Protein AF-A0A7K1SXR2-F1 (afdb_monomer_lite)

Organism: NCBI:txid2682090

pLDDT: mean 72.86, std 15.67, range [28.91, 96.5]

Radius of gyration: 20.87 Å; chains: 1; bounding box: 57×39×56 Å

Structure (mmCIF, N/CA/C/O backbone):
data_AF-A0A7K1SXR2-F1
#
_entry.id   AF-A0A7K1SXR2-F1
#
loop_
_atom_site.group_PDB
_atom_site.id
_atom_site.type_symbol
_atom_site.label_atom_id
_atom_site.label_alt_id
_atom_site.label_comp_id
_atom_site.label_asym_id
_atom_site.label_entity_id
_atom_site.label_seq_id
_atom_site.pdbx_PDB_ins_code
_atom_site.Cartn_x
_atom_site.Cartn_y
_atom_site.Cartn_z
_atom_site.occupancy
_atom_site.B_iso_or_equiv
_atom_site.auth_seq_id
_atom_site.auth_comp_id
_atom_site.auth_asym_id
_atom_site.auth_atom_id
_atom_site.pdbx_PDB_model_num
ATOM 1 N N . MET A 1 1 ? 10.484 22.836 21.137 1.00 36.97 1 MET A N 1
ATOM 2 C CA . MET A 1 1 ? 10.082 21.547 21.736 1.00 36.97 1 MET A CA 1
ATOM 3 C C . MET A 1 1 ? 9.721 20.634 20.582 1.00 36.97 1 MET A C 1
ATOM 5 O O . MET A 1 1 ? 8.826 20.998 19.832 1.00 36.97 1 MET A O 1
ATOM 9 N N . ASN A 1 2 ? 10.448 19.536 20.380 1.00 42.56 2 ASN A N 1
ATOM 10 C CA . ASN A 1 2 ? 10.077 18.546 19.369 1.00 42.56 2 ASN A CA 1
ATOM 11 C C . ASN A 1 2 ? 8.929 17.729 19.959 1.00 42.56 2 ASN A C 1
ATOM 13 O O . ASN A 1 2 ? 9.128 17.031 20.950 1.00 42.56 2 ASN A O 1
ATOM 17 N N . ALA A 1 3 ? 7.719 17.910 19.436 1.00 54.22 3 ALA A N 1
ATOM 18 C CA . ALA A 1 3 ? 6.604 17.052 19.796 1.00 54.22 3 ALA A CA 1
ATOM 19 C C . ALA A 1 3 ? 6.858 15.689 19.146 1.00 54.22 3 ALA A C 1
ATOM 21 O O . ALA A 1 3 ? 6.767 15.567 17.925 1.00 54.22 3 ALA A O 1
ATOM 22 N N . ASN A 1 4 ? 7.242 14.701 19.952 1.00 75.44 4 ASN A N 1
ATOM 23 C CA . ASN A 1 4 ? 7.252 13.313 19.510 1.00 75.44 4 ASN A CA 1
ATOM 24 C C . ASN A 1 4 ? 5.792 12.900 19.317 1.00 75.44 4 ASN A C 1
ATOM 26 O O . ASN A 1 4 ? 4.989 13.065 20.239 1.00 75.44 4 ASN A O 1
ATOM 30 N N . ILE A 1 5 ? 5.454 12.404 18.130 1.00 75.50 5 ILE A N 1
ATOM 31 C CA . ILE A 1 5 ? 4.136 11.818 17.876 1.00 75.50 5 ILE A CA 1
ATOM 32 C C . ILE A 1 5 ? 4.029 10.484 18.606 1.00 75.50 5 ILE A C 1
ATOM 34 O O . ILE A 1 5 ? 5.000 9.727 18.666 1.00 75.50 5 ILE A O 1
ATOM 38 N N . SER A 1 6 ? 2.871 10.202 19.192 1.00 83.06 6 SER A N 1
ATOM 39 C CA . SER A 1 6 ? 2.637 8.912 19.835 1.00 83.06 6 SER A CA 1
ATOM 40 C C . SER A 1 6 ? 2.424 7.802 18.798 1.00 83.06 6 SER A C 1
ATOM 42 O O . SER A 1 6 ? 2.072 8.052 17.645 1.00 83.06 6 SER A O 1
ATOM 44 N N . ASP A 1 7 ? 2.614 6.544 19.197 1.00 82.75 7 ASP A N 1
ATOM 45 C CA . ASP A 1 7 ? 2.440 5.396 18.295 1.00 82.75 7 ASP A CA 1
ATOM 46 C C . ASP A 1 7 ? 1.002 5.282 17.747 1.00 82.75 7 ASP A C 1
ATOM 48 O O . ASP A 1 7 ? 0.808 4.917 16.586 1.00 82.75 7 ASP A O 1
ATOM 52 N N . ASP A 1 8 ? -0.022 5.625 18.541 1.00 82.25 8 ASP A N 1
ATOM 53 C CA . ASP A 1 8 ? -1.413 5.684 18.073 1.00 82.25 8 ASP A CA 1
ATOM 54 C C . ASP A 1 8 ? -1.644 6.818 17.068 1.00 82.25 8 ASP A C 1
ATOM 56 O O . ASP 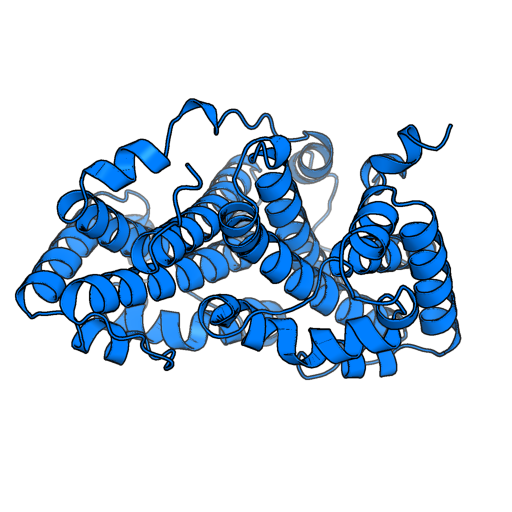A 1 8 ? -2.339 6.592 16.074 1.00 82.25 8 ASP A O 1
ATOM 60 N N . GLU A 1 9 ? -1.030 7.990 17.269 1.00 80.69 9 GLU A N 1
ATOM 61 C CA . GLU A 1 9 ? -1.047 9.092 16.296 1.00 80.69 9 GLU A CA 1
ATOM 62 C C . GLU A 1 9 ? -0.371 8.678 14.986 1.00 80.69 9 GLU A C 1
ATOM 64 O O . GLU A 1 9 ? -0.905 8.921 13.904 1.00 80.69 9 GLU A O 1
ATOM 69 N N . ALA A 1 10 ? 0.773 7.996 15.070 1.00 79.56 10 ALA A N 1
ATOM 70 C CA . ALA A 1 10 ? 1.499 7.490 13.915 1.00 79.56 10 ALA A CA 1
ATOM 71 C C . ALA A 1 10 ? 0.682 6.455 13.124 1.00 79.56 10 ALA A C 1
ATOM 73 O O . ALA A 1 10 ? 0.603 6.540 11.894 1.00 79.56 10 ALA A O 1
ATOM 74 N N . LEU A 1 11 ? 0.061 5.486 13.808 1.00 83.12 11 LEU A N 1
ATOM 75 C CA . LEU A 1 11 ? -0.811 4.482 13.188 1.00 83.12 11 LEU A CA 1
ATOM 76 C C . LEU A 1 11 ? -2.020 5.133 12.512 1.00 83.12 11 LEU A C 1
ATOM 78 O O . LEU A 1 11 ? -2.334 4.802 11.367 1.00 83.12 11 LEU A O 1
ATOM 82 N N . PHE A 1 12 ? -2.667 6.078 13.198 1.00 82.81 12 PHE A N 1
ATOM 83 C CA . PHE A 1 12 ? -3.815 6.802 12.668 1.00 82.81 12 PHE A CA 1
ATOM 84 C C . PHE A 1 12 ? -3.449 7.621 11.428 1.00 82.81 12 PHE A C 1
ATOM 86 O O . PHE A 1 12 ? -4.099 7.493 10.396 1.00 82.81 12 PHE A O 1
ATOM 93 N N . LEU A 1 13 ? -2.367 8.397 11.491 1.00 77.88 13 LEU A N 1
ATOM 94 C CA . LEU A 1 13 ? -1.904 9.224 10.379 1.00 77.88 13 LEU A CA 1
ATOM 95 C C . LEU A 1 13 ? -1.572 8.387 9.139 1.00 77.88 13 LEU A C 1
ATOM 97 O O . LEU A 1 13 ? -1.942 8.751 8.026 1.00 77.88 13 LEU A O 1
ATOM 101 N N . ASN A 1 14 ? -0.921 7.237 9.320 1.00 79.81 14 ASN A N 1
ATOM 102 C CA . ASN A 1 14 ? -0.673 6.314 8.215 1.00 79.81 14 ASN A CA 1
ATOM 103 C C . ASN A 1 14 ? -1.982 5.786 7.612 1.00 79.81 14 ASN A C 1
ATOM 105 O O . ASN A 1 14 ? -2.119 5.764 6.389 1.00 79.81 14 ASN A O 1
ATOM 109 N N . ALA A 1 15 ? -2.946 5.393 8.450 1.00 84.62 15 ALA A N 1
ATOM 110 C CA . ALA A 1 15 ? -4.246 4.916 7.989 1.00 84.62 15 ALA A CA 1
ATOM 111 C C . ALA A 1 15 ? -4.984 5.978 7.158 1.00 84.62 15 ALA A C 1
ATOM 113 O O . ALA A 1 15 ? -5.490 5.666 6.081 1.00 84.62 15 ALA A O 1
ATOM 114 N N . GLU A 1 16 ? -4.974 7.237 7.608 1.00 83.44 16 GLU A N 1
ATOM 115 C CA . GLU A 1 16 ? -5.568 8.367 6.886 1.00 83.44 16 GLU A CA 1
ATOM 116 C C . GLU A 1 16 ? -4.949 8.556 5.506 1.00 83.44 16 GLU A C 1
ATOM 118 O O . GLU A 1 16 ? -5.670 8.696 4.524 1.00 83.44 16 GLU A O 1
ATOM 123 N N . LEU A 1 17 ? -3.622 8.505 5.404 1.00 77.88 17 LEU A N 1
ATOM 124 C CA . LEU A 1 17 ? -2.930 8.663 4.127 1.00 77.88 17 LEU A CA 1
ATOM 125 C C . LEU A 1 17 ? -3.261 7.537 3.140 1.00 77.88 17 LEU A C 1
ATOM 127 O O . LEU A 1 17 ? -3.453 7.806 1.955 1.00 77.88 17 LEU A O 1
ATOM 131 N N . PHE A 1 18 ? -3.363 6.292 3.613 1.00 83.81 18 PHE A N 1
ATOM 132 C CA . PHE A 1 18 ? -3.814 5.168 2.789 1.00 83.81 18 PHE A CA 1
ATOM 133 C C . PHE A 1 18 ? -5.284 5.325 2.367 1.00 83.81 18 PHE A C 1
ATOM 135 O O . PHE A 1 18 ? -5.615 5.143 1.195 1.00 83.81 18 PHE A O 1
ATOM 142 N N . ARG A 1 19 ? -6.173 5.744 3.272 1.00 85.19 19 ARG A N 1
ATOM 143 C CA . ARG A 1 19 ? -7.578 6.011 2.932 1.00 85.19 19 ARG A CA 1
ATOM 144 C C . ARG A 1 19 ? -7.701 7.137 1.903 1.00 85.19 19 ARG A C 1
ATOM 146 O O . ARG A 1 19 ? -8.436 7.020 0.928 1.00 85.19 19 ARG A O 1
ATOM 153 N N . ASP A 1 20 ? -6.966 8.223 2.089 1.00 79.94 20 ASP A N 1
ATOM 154 C CA . ASP A 1 20 ? -6.946 9.369 1.185 1.00 79.94 20 ASP A CA 1
ATOM 155 C C . ASP A 1 20 ? -6.439 8.986 -0.208 1.00 79.94 20 ASP A C 1
ATOM 157 O O . ASP A 1 20 ? -7.035 9.366 -1.220 1.00 79.94 20 ASP A O 1
ATOM 161 N N . ALA A 1 21 ? -5.372 8.188 -0.261 1.00 79.69 21 ALA A N 1
ATOM 162 C CA . ALA A 1 21 ? -4.880 7.557 -1.477 1.00 79.69 21 ALA A CA 1
ATOM 163 C C . ALA A 1 21 ? -5.995 6.787 -2.206 1.00 79.69 21 ALA A C 1
ATOM 165 O O . ALA A 1 21 ? -6.236 7.015 -3.396 1.00 79.69 21 ALA A O 1
ATOM 166 N N . ALA A 1 22 ? -6.732 5.940 -1.484 1.00 83.25 22 ALA A N 1
ATOM 167 C CA . ALA A 1 22 ? -7.848 5.194 -2.049 1.00 83.25 22 ALA A CA 1
ATOM 168 C C . ALA A 1 22 ? -8.978 6.094 -2.564 1.00 83.25 22 ALA A C 1
ATOM 170 O O . ALA A 1 22 ? -9.459 5.913 -3.684 1.00 83.25 22 ALA A O 1
ATOM 171 N N . GLN A 1 23 ? -9.377 7.100 -1.783 1.00 79.94 23 GLN A N 1
ATOM 172 C CA . GLN A 1 23 ? -10.434 8.033 -2.166 1.00 79.94 23 GLN A CA 1
ATOM 173 C C . GLN A 1 23 ? -10.093 8.787 -3.446 1.00 79.94 23 GLN A C 1
ATOM 175 O O . GLN A 1 23 ? -10.964 8.960 -4.300 1.00 79.94 23 GLN A O 1
ATOM 180 N N . VAL A 1 24 ? -8.837 9.207 -3.625 1.00 76.12 24 VAL A N 1
ATOM 181 C CA . VAL A 1 24 ? -8.435 9.870 -4.868 1.00 76.12 24 VAL A CA 1
ATOM 182 C C . VAL A 1 24 ? -8.565 8.930 -6.063 1.00 76.12 24 VAL A C 1
ATOM 184 O O . VAL A 1 24 ? -9.060 9.350 -7.112 1.00 76.12 24 VAL A O 1
ATOM 187 N N . ILE A 1 25 ? -8.177 7.664 -5.910 1.00 76.44 25 ILE A N 1
ATOM 188 C CA . ILE A 1 25 ? -8.354 6.654 -6.955 1.00 76.44 25 ILE A CA 1
ATOM 189 C C . ILE A 1 25 ? -9.841 6.454 -7.277 1.00 76.44 25 ILE A C 1
ATOM 191 O O . ILE A 1 25 ? -10.217 6.514 -8.448 1.00 76.44 25 ILE A O 1
ATOM 195 N N . PHE A 1 26 ? -10.711 6.322 -6.272 1.00 77.12 26 PHE A N 1
ATOM 196 C CA . PHE A 1 26 ? -12.152 6.149 -6.489 1.00 77.12 26 PHE A CA 1
ATOM 197 C C . PHE A 1 26 ? -12.820 7.370 -7.124 1.00 77.12 26 PHE A C 1
ATOM 199 O O . PHE A 1 26 ? -13.607 7.223 -8.060 1.00 77.12 26 PHE A O 1
ATOM 206 N N . LEU A 1 27 ? -12.508 8.583 -6.657 1.00 74.00 27 LEU A N 1
ATOM 207 C CA . LEU A 1 27 ? -13.035 9.820 -7.240 1.00 74.00 27 LEU A CA 1
ATOM 208 C C . LEU A 1 27 ? -12.639 9.945 -8.714 1.00 74.00 27 LEU A C 1
ATOM 210 O O . LEU A 1 27 ? -13.456 10.343 -9.541 1.00 74.00 27 LEU A O 1
ATOM 214 N N . ARG A 1 28 ? -11.415 9.542 -9.065 1.00 70.06 28 ARG A N 1
ATOM 215 C CA . ARG A 1 28 ? -10.941 9.540 -10.456 1.00 70.06 28 ARG A CA 1
ATOM 216 C C . ARG A 1 28 ? -11.581 8.455 -11.303 1.00 70.06 28 ARG A C 1
ATOM 218 O O . ARG A 1 28 ? -11.982 8.740 -12.429 1.00 70.06 28 ARG A O 1
ATOM 225 N N . ALA A 1 29 ? -11.719 7.243 -10.774 1.00 69.31 29 ALA A N 1
ATOM 226 C CA . ALA A 1 29 ? -12.425 6.167 -11.461 1.00 69.31 29 ALA A CA 1
ATOM 227 C C . ALA A 1 29 ? -13.870 6.585 -11.792 1.00 69.31 29 ALA A C 1
ATOM 229 O O . ALA A 1 29 ? -14.350 6.327 -12.890 1.00 69.31 29 ALA A O 1
ATOM 230 N N . ARG A 1 30 ? -14.531 7.326 -10.891 1.00 68.88 30 ARG A N 1
ATOM 231 C CA . ARG A 1 30 ? -15.863 7.907 -11.132 1.00 68.88 30 ARG A CA 1
ATOM 232 C C . ARG A 1 30 ? -15.854 9.046 -12.154 1.00 68.88 30 ARG A C 1
ATOM 234 O O . ARG A 1 30 ? -16.781 9.151 -12.946 1.00 68.88 30 ARG A O 1
ATOM 241 N N . ALA A 1 31 ? -14.829 9.898 -12.143 1.00 67.38 31 ALA A N 1
ATOM 242 C CA . ALA A 1 31 ? -14.744 11.066 -13.023 1.00 67.38 31 ALA A CA 1
ATOM 243 C C . ALA A 1 31 ? -14.422 10.730 -14.488 1.00 67.38 31 ALA A C 1
ATOM 245 O O . ALA A 1 31 ? -14.626 11.561 -15.368 1.00 67.38 31 ALA A O 1
ATOM 246 N N . THR A 1 32 ? -13.885 9.543 -14.768 1.00 60.75 32 THR A N 1
ATOM 247 C CA . THR A 1 32 ? -13.291 9.238 -16.076 1.00 60.75 32 THR A CA 1
ATOM 248 C C . THR A 1 32 ? -14.292 8.817 -17.162 1.00 60.75 32 THR A C 1
ATOM 250 O O . THR A 1 32 ? -13.856 8.570 -18.278 1.00 60.75 32 THR A O 1
ATOM 253 N N . ASN A 1 33 ? -15.613 8.778 -16.909 1.00 55.66 33 ASN A N 1
ATOM 254 C CA . ASN A 1 33 ? -16.655 8.326 -17.864 1.00 55.66 33 ASN A CA 1
ATOM 255 C C . ASN A 1 33 ? -16.353 6.978 -18.563 1.00 55.66 33 ASN A C 1
ATOM 257 O O . ASN A 1 33 ? -17.023 6.610 -19.529 1.00 55.66 33 ASN A O 1
ATOM 261 N N . VAL A 1 34 ? -15.348 6.229 -18.098 1.00 57.16 34 VAL A N 1
ATOM 262 C CA . VAL A 1 34 ? -14.928 4.979 -18.726 1.00 57.16 34 VAL A CA 1
ATOM 263 C C . VAL A 1 34 ? -15.982 3.927 -18.433 1.00 57.16 34 VAL A C 1
ATOM 265 O O . VAL A 1 34 ? -16.602 3.924 -17.368 1.00 57.16 34 VAL A O 1
ATOM 268 N N . HIS A 1 35 ? -16.155 3.008 -19.379 1.00 56.88 35 HIS A N 1
ATOM 269 C CA . HIS A 1 35 ? -16.993 1.830 -19.217 1.00 56.88 35 HIS A CA 1
ATOM 270 C C . HIS A 1 35 ? -16.770 1.185 -17.827 1.00 56.88 35 HIS A C 1
ATOM 272 O O . HIS A 1 35 ? -15.608 1.002 -17.444 1.00 56.88 35 HIS A O 1
ATOM 278 N N . PRO A 1 36 ? -17.829 0.801 -17.084 1.00 54.34 36 PRO A N 1
ATOM 279 C CA . PRO A 1 36 ? -17.735 0.331 -15.696 1.00 54.34 36 PRO A CA 1
ATOM 280 C C . PRO A 1 36 ? -16.652 -0.731 -15.461 1.00 54.34 36 PRO A C 1
ATOM 282 O O . PRO A 1 36 ? -15.924 -0.675 -14.479 1.00 54.34 36 PRO A O 1
ATOM 285 N N . VAL A 1 37 ? -16.470 -1.643 -16.418 1.00 51.22 37 VAL A N 1
ATOM 286 C CA . VAL A 1 37 ? -15.457 -2.715 -16.375 1.00 51.22 37 VAL A CA 1
ATOM 287 C C . VAL A 1 37 ? -14.012 -2.194 -16.410 1.00 51.22 37 VAL A C 1
ATOM 289 O O . VAL A 1 37 ? -13.135 -2.758 -15.764 1.00 51.22 37 VAL A O 1
ATOM 292 N N . ALA A 1 38 ? -13.736 -1.116 -17.146 1.00 53.81 38 ALA A N 1
ATOM 293 C CA . ALA A 1 38 ? -12.413 -0.497 -17.138 1.00 53.81 38 ALA A CA 1
ATOM 294 C C . ALA A 1 38 ? -12.185 0.275 -15.834 1.00 53.81 38 ALA A C 1
ATOM 296 O O . ALA A 1 38 ? -11.081 0.234 -15.296 1.00 53.81 38 ALA A O 1
ATOM 297 N N . ALA A 1 39 ? -13.239 0.900 -15.293 1.00 59.03 39 ALA A N 1
ATOM 298 C CA . ALA A 1 39 ? -13.190 1.536 -13.985 1.00 59.03 39 ALA A CA 1
ATOM 299 C C . ALA A 1 39 ? -12.802 0.521 -12.896 1.00 59.03 39 ALA A C 1
ATOM 301 O O . ALA A 1 39 ? -11.916 0.839 -12.108 1.00 59.03 39 ALA A O 1
ATOM 302 N N . LEU A 1 40 ? -13.356 -0.706 -12.911 1.00 59.12 40 LEU A N 1
ATOM 303 C CA . LEU A 1 40 ? -13.034 -1.792 -11.959 1.00 59.12 40 LEU A CA 1
ATOM 304 C C . LEU A 1 40 ? -11.527 -2.043 -11.803 1.00 59.12 40 LEU A C 1
ATOM 306 O O . LEU A 1 40 ? -11.058 -2.215 -10.685 1.00 59.12 40 LEU A O 1
ATOM 310 N N . LYS A 1 41 ? -10.740 -1.955 -12.883 1.00 62.75 41 LYS A N 1
ATOM 311 C CA . LYS A 1 41 ? -9.280 -2.150 -12.807 1.00 62.75 41 LYS A CA 1
ATOM 312 C C . LYS A 1 41 ? -8.589 -1.078 -11.956 1.00 62.75 41 LYS A C 1
ATOM 314 O O . LYS A 1 41 ? -7.655 -1.383 -11.224 1.00 62.75 41 LYS A O 1
ATOM 319 N N . PHE A 1 42 ? -9.087 0.160 -11.989 1.00 63.56 42 PHE A N 1
ATOM 320 C CA . PHE A 1 42 ? -8.605 1.244 -11.128 1.00 63.56 42 PHE A CA 1
ATOM 321 C C . PHE A 1 42 ? -9.023 1.052 -9.667 1.00 63.56 42 PHE A C 1
ATOM 323 O O . PHE A 1 42 ? -8.297 1.474 -8.767 1.00 63.56 42 PHE A O 1
ATOM 330 N N . PHE A 1 43 ? -10.163 0.397 -9.410 1.00 73.50 43 PHE A N 1
ATOM 331 C CA . PHE A 1 43 ? -10.624 0.158 -8.042 1.00 73.50 43 PHE A CA 1
ATOM 332 C C . PHE A 1 43 ? -9.644 -0.700 -7.248 1.00 73.50 43 PHE A C 1
ATOM 334 O O . PHE A 1 43 ? -9.554 -0.499 -6.048 1.00 73.50 43 PHE A O 1
ATOM 341 N N . ASN A 1 44 ? -8.846 -1.560 -7.877 1.00 76.62 44 ASN A N 1
ATOM 342 C CA . ASN A 1 44 ? -7.972 -2.506 -7.173 1.00 76.62 44 ASN A CA 1
ATOM 343 C C . ASN A 1 44 ? -6.905 -1.824 -6.324 1.00 76.62 44 ASN A C 1
ATOM 345 O O . ASN A 1 44 ? -6.699 -2.188 -5.166 1.00 76.62 44 ASN A O 1
ATOM 349 N N . VAL A 1 45 ? -6.287 -0.772 -6.863 1.00 79.00 45 VAL A N 1
ATOM 350 C CA . VAL A 1 45 ? -5.340 0.058 -6.110 1.00 79.00 45 VAL A CA 1
ATOM 351 C C . VAL A 1 45 ? -6.050 0.766 -4.959 1.00 79.00 45 VAL A C 1
ATOM 353 O O . VAL A 1 45 ? -5.531 0.794 -3.844 1.00 79.00 45 VAL A O 1
ATOM 356 N N . GLY A 1 46 ? -7.253 1.294 -5.195 1.00 81.81 46 GLY A N 1
ATOM 357 C CA . GLY A 1 46 ? -8.048 1.923 -4.141 1.00 81.81 46 GLY A CA 1
ATOM 358 C C . GLY A 1 46 ? -8.454 0.935 -3.045 1.00 81.81 46 GLY A C 1
ATOM 359 O O . GLY A 1 46 ? -8.289 1.217 -1.865 1.00 81.81 46 GLY A O 1
ATOM 360 N N . ILE A 1 47 ? -8.899 -0.260 -3.423 1.00 82.38 47 ILE A N 1
ATOM 361 C CA . ILE A 1 47 ? -9.311 -1.324 -2.511 1.00 82.38 47 ILE A CA 1
ATOM 362 C C . ILE A 1 47 ? -8.129 -1.798 -1.660 1.00 82.38 47 ILE A C 1
ATOM 364 O O . ILE A 1 47 ? -8.277 -1.974 -0.453 1.00 82.38 47 ILE A O 1
ATOM 368 N N . MET A 1 48 ? -6.948 -1.966 -2.258 1.00 85.12 48 MET A N 1
ATOM 369 C CA . MET A 1 48 ? -5.749 -2.347 -1.513 1.00 85.12 48 MET A CA 1
ATOM 370 C C . MET A 1 48 ? -5.348 -1.266 -0.500 1.00 85.12 48 MET A C 1
ATOM 372 O O . MET A 1 48 ? -5.045 -1.584 0.648 1.00 85.12 48 MET A O 1
ATOM 376 N N . ASN A 1 49 ? -5.390 0.008 -0.900 1.00 84.69 49 ASN A N 1
ATOM 377 C CA . ASN A 1 49 ? -5.131 1.127 0.003 1.00 84.69 49 ASN A CA 1
ATOM 378 C C . ASN A 1 49 ? -6.171 1.185 1.151 1.00 84.69 49 ASN A C 1
ATOM 380 O O . ASN A 1 49 ? -5.777 1.339 2.305 1.00 84.69 49 ASN A O 1
ATOM 384 N N . GLU A 1 50 ? -7.465 0.954 0.889 1.00 86.62 50 GLU A N 1
ATOM 385 C CA . GLU A 1 50 ? -8.486 0.838 1.951 1.00 86.62 50 GLU A CA 1
ATOM 386 C C . GLU A 1 50 ? -8.223 -0.347 2.888 1.00 86.62 50 GLU A C 1
ATOM 388 O O . GLU A 1 50 ? -8.344 -0.218 4.105 1.00 86.62 50 GLU A O 1
ATOM 393 N N . ALA A 1 51 ? -7.827 -1.506 2.351 1.00 89.19 51 ALA A N 1
ATOM 394 C CA . ALA A 1 51 ? -7.497 -2.671 3.166 1.00 89.19 51 ALA A CA 1
ATOM 395 C C . ALA A 1 51 ? -6.334 -2.365 4.126 1.00 89.19 51 ALA A C 1
ATOM 397 O O . ALA A 1 51 ? -6.401 -2.734 5.304 1.00 89.19 51 ALA A O 1
ATOM 398 N N . ILE A 1 52 ? -5.295 -1.659 3.660 1.00 87.19 52 ILE A N 1
ATOM 399 C CA . ILE A 1 52 ? -4.192 -1.194 4.517 1.00 87.19 52 ILE A CA 1
ATOM 400 C C . ILE A 1 52 ? -4.719 -0.237 5.593 1.00 87.19 52 ILE A C 1
ATOM 402 O O . ILE A 1 52 ? -4.410 -0.414 6.772 1.00 87.19 52 ILE A O 1
ATOM 406 N N . ALA A 1 53 ? -5.535 0.749 5.210 1.00 88.12 53 ALA A N 1
ATOM 407 C CA . ALA A 1 53 ? -6.100 1.720 6.143 1.00 88.12 53 ALA A CA 1
ATOM 408 C C . ALA A 1 53 ? -6.910 1.038 7.258 1.00 88.12 53 ALA A C 1
ATOM 410 O O . ALA A 1 53 ? -6.693 1.313 8.436 1.00 88.12 53 ALA A O 1
ATOM 411 N N . ILE A 1 54 ? -7.774 0.081 6.904 1.00 89.94 54 ILE A N 1
ATOM 412 C CA . ILE A 1 54 ? -8.563 -0.720 7.851 1.00 89.94 54 ILE A CA 1
ATOM 413 C C . ILE A 1 54 ? -7.672 -1.434 8.862 1.00 89.94 54 ILE A C 1
ATOM 415 O O . ILE A 1 54 ? -7.942 -1.400 10.063 1.00 89.94 54 ILE A O 1
ATOM 419 N N . GLU A 1 55 ? -6.616 -2.098 8.397 1.00 91.75 55 GLU A N 1
ATOM 420 C CA . GLU A 1 55 ? -5.705 -2.798 9.296 1.00 91.75 55 GLU A CA 1
ATOM 421 C C . GLU A 1 55 ? -5.042 -1.833 10.277 1.00 91.75 55 GLU A C 1
ATOM 423 O O . GLU A 1 55 ? -4.989 -2.113 11.475 1.00 91.75 55 GLU A O 1
ATOM 428 N N . LEU A 1 56 ? -4.556 -0.694 9.779 1.00 89.38 56 LEU A N 1
ATOM 429 C CA . LEU A 1 56 ? -3.895 0.314 10.599 1.00 89.38 56 LEU A CA 1
ATOM 430 C C . LEU A 1 56 ? -4.858 0.946 11.608 1.00 89.38 56 LEU A C 1
ATOM 432 O O . LEU A 1 56 ? -4.477 1.128 12.762 1.00 89.38 56 LEU A O 1
ATOM 436 N N . TYR A 1 57 ? -6.117 1.191 11.239 1.00 92.56 57 TYR A N 1
ATOM 437 C CA . TYR A 1 57 ? -7.136 1.632 12.190 1.00 92.56 57 TYR A CA 1
ATOM 438 C C . TYR A 1 57 ? -7.435 0.575 13.261 1.00 92.56 57 TYR A C 1
ATOM 440 O O . TYR A 1 57 ? -7.529 0.911 14.441 1.00 92.56 57 TYR A O 1
ATOM 448 N N . LEU A 1 58 ? -7.553 -0.706 12.891 1.00 92.88 58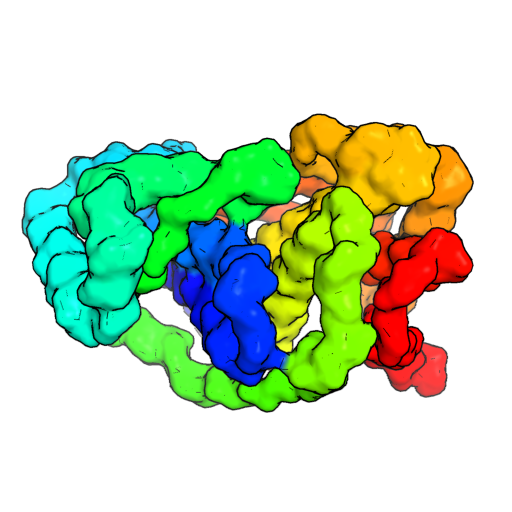 LEU A N 1
ATOM 449 C CA . LEU A 1 58 ? -7.746 -1.788 13.862 1.00 92.88 58 LEU A CA 1
ATOM 450 C C . LEU A 1 58 ? -6.555 -1.884 14.825 1.00 92.88 58 LEU A C 1
ATOM 452 O O . LEU A 1 58 ? -6.752 -1.987 16.035 1.00 92.88 58 LEU A O 1
ATOM 456 N N . LYS A 1 59 ? -5.323 -1.802 14.309 1.00 92.75 59 LYS A N 1
ATOM 457 C CA . LYS A 1 59 ? -4.101 -1.752 15.125 1.00 92.75 59 LYS A CA 1
ATOM 458 C C . LYS A 1 59 ? -4.080 -0.524 16.038 1.00 92.75 59 LYS A C 1
ATOM 460 O O . LYS A 1 59 ? -3.764 -0.670 17.213 1.00 92.75 59 LYS A O 1
ATOM 465 N N . CYS A 1 60 ? -4.476 0.646 15.535 1.00 90.19 60 CYS A N 1
ATOM 466 C CA . CYS A 1 60 ? -4.599 1.879 16.314 1.00 90.19 60 CYS A CA 1
ATOM 467 C C . CYS A 1 60 ? -5.580 1.695 17.485 1.00 90.19 60 CYS A C 1
ATOM 469 O O . CYS A 1 60 ? -5.230 1.968 18.631 1.00 90.19 60 CYS A O 1
ATOM 471 N N . LEU A 1 61 ? -6.766 1.124 17.238 1.00 90.50 61 LEU A N 1
ATOM 472 C CA . LEU A 1 61 ? -7.752 0.812 18.280 1.00 90.50 61 LEU A CA 1
ATOM 473 C C . LEU A 1 61 ? -7.237 -0.198 19.315 1.00 90.50 61 LEU A C 1
ATOM 475 O O . LEU A 1 61 ? -7.468 -0.024 20.511 1.00 90.50 61 LEU A O 1
ATOM 479 N N . ILE A 1 62 ? -6.525 -1.244 18.894 1.00 93.44 62 ILE A N 1
ATOM 480 C CA . ILE A 1 62 ? -5.908 -2.207 19.822 1.00 93.44 62 ILE A CA 1
ATOM 481 C C . ILE A 1 62 ? -4.842 -1.519 20.678 1.00 93.44 62 ILE A C 1
ATOM 483 O O . ILE A 1 62 ? -4.814 -1.723 21.896 1.00 93.44 62 ILE A O 1
ATOM 487 N N . TYR A 1 63 ? -3.994 -0.695 20.059 1.00 91.12 63 TYR A N 1
ATOM 488 C CA . TYR A 1 63 ? -2.930 0.023 20.749 1.00 91.12 63 TYR A CA 1
ATOM 489 C C . TYR A 1 63 ? -3.503 0.999 21.778 1.00 91.12 63 TYR A C 1
ATOM 491 O O . TYR A 1 63 ? -3.109 0.942 22.936 1.00 91.12 63 TYR A O 1
ATOM 499 N N . MET A 1 64 ? -4.517 1.791 21.417 1.00 89.00 64 MET A N 1
ATOM 500 C CA . MET A 1 64 ? -5.198 2.701 22.348 1.00 89.00 64 MET A CA 1
ATOM 501 C C . MET A 1 64 ? -5.781 1.993 23.582 1.00 89.00 64 MET A C 1
ATOM 503 O O . MET A 1 64 ? -5.822 2.583 24.657 1.00 89.00 64 MET A O 1
ATOM 507 N N . ASN A 1 65 ? -6.229 0.740 23.441 1.00 90.19 65 ASN A N 1
ATOM 508 C CA . ASN A 1 65 ? -6.845 -0.015 24.538 1.00 90.19 65 ASN A CA 1
ATOM 509 C C . ASN A 1 65 ? -5.842 -0.763 25.419 1.00 90.19 65 ASN A C 1
ATOM 511 O O . ASN A 1 65 ? -6.106 -0.986 26.597 1.00 90.19 65 ASN A O 1
ATOM 515 N N . SER A 1 66 ? -4.733 -1.222 24.842 1.00 91.81 66 SER A N 1
ATOM 516 C CA . SER A 1 66 ? -3.830 -2.174 25.501 1.00 91.81 66 SER A CA 1
ATOM 517 C C . SER A 1 66 ? -2.395 -1.678 25.649 1.00 91.81 66 SER A C 1
ATOM 519 O O . SER A 1 66 ? -1.622 -2.315 26.358 1.00 91.81 66 SER A O 1
ATOM 521 N N . ASN A 1 67 ? -2.023 -0.584 24.977 1.00 90.38 67 ASN A N 1
ATOM 522 C CA . ASN A 1 67 ? -0.639 -0.152 24.761 1.00 90.38 67 ASN A CA 1
ATOM 523 C C . ASN A 1 67 ? 0.258 -1.278 24.210 1.00 90.38 67 ASN A C 1
ATOM 525 O O . ASN A 1 67 ? 1.451 -1.337 24.505 1.00 90.38 67 ASN A O 1
ATOM 529 N N . THR A 1 68 ? -0.318 -2.207 23.436 1.00 88.62 68 THR A N 1
ATOM 530 C CA . THR A 1 68 ? 0.428 -3.299 22.802 1.00 88.62 68 THR A CA 1
ATOM 531 C C . THR A 1 68 ? 0.298 -3.259 21.289 1.00 88.62 68 THR A C 1
ATOM 533 O O . THR A 1 68 ? -0.793 -3.112 20.735 1.00 88.62 68 THR A O 1
ATOM 536 N N . HIS A 1 69 ? 1.434 -3.437 20.619 1.00 86.44 69 HIS A N 1
ATOM 537 C CA . HIS A 1 69 ? 1.488 -3.648 19.178 1.00 86.44 69 HIS A CA 1
ATOM 538 C C . HIS A 1 69 ? 1.048 -5.071 18.833 1.00 86.44 69 HIS A C 1
ATOM 540 O O . HIS A 1 69 ? 1.370 -6.033 19.537 1.00 86.44 69 HIS A O 1
ATOM 546 N N . TYR A 1 70 ? 0.321 -5.223 17.726 1.00 83.88 70 TYR A N 1
ATOM 547 C CA . TYR A 1 70 ? -0.062 -6.534 17.212 1.00 83.88 70 TYR A CA 1
ATOM 548 C C . TYR A 1 70 ? 0.524 -6.784 15.827 1.00 83.88 70 TYR A C 1
ATOM 550 O O . TYR A 1 70 ? 0.049 -6.245 14.834 1.00 83.88 70 TYR A O 1
ATOM 558 N N . GLY A 1 71 ? 1.513 -7.673 15.763 1.00 80.56 71 GLY A N 1
ATOM 559 C CA . GLY A 1 71 ? 2.235 -7.989 14.529 1.00 80.56 71 GLY A CA 1
ATOM 560 C C . GLY A 1 71 ? 1.577 -9.033 13.618 1.00 80.56 71 GLY A C 1
ATOM 561 O O . GLY A 1 71 ? 2.264 -9.573 12.764 1.00 80.56 71 GLY A O 1
ATOM 562 N N . LYS A 1 72 ? 0.295 -9.405 13.800 1.00 85.69 72 LYS A N 1
ATOM 563 C CA . LYS A 1 72 ? -0.395 -10.324 12.863 1.00 85.69 72 LYS A CA 1
ATOM 564 C C . LYS A 1 72 ? -1.465 -9.601 12.046 1.00 85.69 72 LYS A C 1
ATOM 566 O O . LYS A 1 72 ? -2.170 -8.735 12.554 1.00 85.69 72 LYS A O 1
ATOM 571 N N . HIS A 1 73 ? -1.644 -10.050 10.807 1.00 81.25 73 HIS A N 1
ATOM 572 C CA . HIS A 1 73 ? -2.423 -9.367 9.761 1.00 81.25 73 HIS A CA 1
ATOM 573 C C . HIS A 1 73 ? -3.770 -10.019 9.471 1.00 81.25 73 HIS A C 1
ATOM 575 O O . HIS A 1 73 ? -4.232 -10.097 8.335 1.00 81.25 73 HIS A O 1
ATOM 581 N N . GLU A 1 74 ? -4.382 -10.569 10.507 1.00 89.31 74 GLU A N 1
ATOM 582 C CA . GLU A 1 74 ? -5.611 -11.325 10.364 1.00 89.31 74 GLU A CA 1
ATOM 583 C C . GLU A 1 74 ? -6.773 -10.449 10.817 1.00 89.31 74 GLU A C 1
ATOM 585 O O . GLU A 1 74 ? -7.075 -10.404 12.006 1.00 89.31 74 GLU A O 1
ATOM 590 N N . TYR A 1 75 ? -7.413 -9.752 9.876 1.00 91.25 75 TYR A N 1
ATOM 591 C CA . TYR A 1 75 ? -8.506 -8.805 10.133 1.00 91.25 75 TYR A CA 1
ATOM 592 C C . TYR A 1 75 ? -9.580 -9.354 11.084 1.00 91.25 75 TYR A C 1
ATOM 594 O O . TYR A 1 75 ? -9.894 -8.665 12.056 1.00 91.25 75 TYR A O 1
ATOM 602 N N . PRO A 1 76 ? -10.070 -10.608 10.941 1.00 93.50 76 PRO A N 1
ATOM 603 C CA . PRO A 1 76 ? -11.002 -11.166 11.919 1.00 93.50 76 PRO A CA 1
ATOM 604 C C . PRO A 1 76 ? -10.416 -11.275 13.336 1.00 93.50 76 PRO A C 1
ATOM 606 O O . PRO A 1 76 ? -11.125 -11.068 14.316 1.00 93.50 76 PRO A O 1
ATOM 609 N N . LYS A 1 77 ? -9.121 -11.594 13.476 1.00 94.62 77 LYS A N 1
ATOM 610 C CA . LYS A 1 77 ? -8.442 -11.672 14.783 1.00 94.62 77 LYS A CA 1
ATOM 611 C C . LYS A 1 77 ? -8.143 -10.289 15.359 1.00 94.62 77 LYS A C 1
ATOM 613 O O . LYS A 1 77 ? -8.251 -10.122 16.568 1.00 94.62 77 LYS A O 1
ATOM 618 N N . LEU A 1 78 ? -7.779 -9.324 14.515 1.00 93.81 78 LEU A N 1
ATOM 619 C CA . LEU A 1 78 ? -7.620 -7.917 14.884 1.00 93.81 78 LEU A CA 1
ATOM 620 C C . LEU A 1 78 ? -8.939 -7.362 15.435 1.00 93.81 78 LEU A C 1
ATOM 622 O O . LEU A 1 78 ? -8.972 -6.843 16.545 1.00 93.81 78 LEU A O 1
ATOM 626 N N . PHE A 1 79 ? -10.043 -7.559 14.715 1.00 95.31 79 PHE A N 1
ATOM 627 C CA . PHE A 1 79 ? -11.365 -7.119 15.152 1.00 95.31 79 PHE A CA 1
ATOM 628 C C . PHE A 1 79 ? -11.795 -7.777 16.472 1.00 95.31 79 PHE A C 1
ATOM 630 O O . PHE A 1 79 ? -12.193 -7.086 17.404 1.00 95.31 79 PHE A O 1
ATOM 637 N N . LYS A 1 80 ? -11.609 -9.098 16.610 1.00 96.50 80 LYS A N 1
ATOM 638 C CA . LYS A 1 80 ? -11.902 -9.834 17.858 1.00 96.50 80 LYS A CA 1
ATOM 639 C C . LYS A 1 80 ? -11.062 -9.401 19.066 1.00 96.50 80 LYS A C 1
ATOM 641 O O . LYS A 1 80 ? -11.403 -9.762 20.187 1.00 96.50 80 LYS A O 1
ATOM 646 N N . ARG A 1 81 ? -9.949 -8.691 18.856 1.00 95.81 81 ARG A N 1
ATOM 647 C CA . ARG A 1 81 ? -9.102 -8.146 19.932 1.00 95.81 81 ARG A CA 1
ATOM 648 C C . ARG A 1 81 ? -9.577 -6.797 20.455 1.00 95.81 81 ARG A C 1
ATOM 650 O O . ARG A 1 81 ? -9.080 -6.355 21.487 1.00 95.81 81 ARG A O 1
ATOM 657 N N . LEU A 1 82 ? -10.498 -6.138 19.758 1.00 94.00 82 LEU A N 1
ATOM 658 C CA . LEU A 1 82 ? -11.157 -4.949 20.279 1.00 94.00 82 LEU A CA 1
ATOM 659 C C . LEU A 1 82 ? -12.031 -5.326 21.485 1.00 94.00 82 LEU A C 1
ATOM 661 O O . LEU A 1 82 ? -12.484 -6.466 21.592 1.00 94.00 82 LEU A O 1
ATOM 665 N N . SER A 1 83 ? -12.308 -4.372 22.376 1.00 93.44 83 SER A N 1
ATOM 666 C CA . SER A 1 83 ? -13.327 -4.575 23.415 1.00 93.44 83 SER A CA 1
ATOM 667 C C . SER A 1 83 ? -14.693 -4.848 22.775 1.00 93.44 83 SER A C 1
ATOM 669 O O . SER A 1 83 ? -14.960 -4.388 21.663 1.00 93.44 83 SER A O 1
ATOM 671 N N . GLU A 1 84 ? -15.574 -5.573 23.467 1.00 96.44 84 GLU A N 1
ATOM 672 C CA . GLU A 1 84 ? -16.932 -5.854 22.968 1.00 96.44 84 GLU A CA 1
ATOM 673 C C . GLU A 1 84 ? -17.688 -4.564 22.622 1.00 96.44 84 GLU A C 1
ATOM 675 O O . GLU A 1 84 ? -18.347 -4.485 21.586 1.00 96.44 84 GLU A O 1
ATOM 680 N N . GLU A 1 85 ? -17.508 -3.515 23.431 1.00 95.44 85 GLU A N 1
ATOM 681 C CA . GLU A 1 85 ? -18.057 -2.185 23.164 1.00 95.44 85 GLU A CA 1
ATOM 682 C C . GLU A 1 85 ? -17.561 -1.610 21.826 1.00 95.44 85 GLU A C 1
ATOM 684 O O . GLU A 1 85 ? -18.360 -1.130 21.019 1.00 95.44 85 GLU A O 1
ATOM 689 N N . HIS A 1 86 ? -16.254 -1.672 21.552 1.00 93.88 86 HIS A N 1
ATOM 690 C CA . HIS A 1 86 ? -15.691 -1.177 20.296 1.00 93.88 86 HIS A CA 1
ATOM 691 C C . HIS A 1 86 ? -16.122 -2.027 19.098 1.00 93.88 86 HIS A C 1
ATOM 693 O O . HIS A 1 86 ? -16.464 -1.464 18.060 1.00 93.88 86 HIS A O 1
ATOM 699 N N . GLN A 1 87 ? -16.179 -3.355 19.236 1.00 96.06 87 GLN A N 1
ATOM 700 C CA . GLN A 1 87 ? -16.708 -4.235 18.186 1.00 96.06 87 GLN A CA 1
ATOM 701 C C . GLN A 1 87 ? -18.154 -3.865 17.841 1.00 96.06 87 GLN A C 1
ATOM 703 O O . GLN A 1 87 ? -18.503 -3.732 16.665 1.00 96.06 87 GLN A O 1
ATOM 708 N N . HIS A 1 88 ? -18.983 -3.634 18.861 1.00 96.06 88 HIS A N 1
ATOM 709 C CA . HIS A 1 88 ? -20.371 -3.235 18.681 1.00 96.06 88 HIS A CA 1
ATOM 710 C C . HIS A 1 88 ? -20.494 -1.880 17.968 1.00 96.06 88 HIS A C 1
ATOM 712 O O . HIS A 1 88 ? -21.190 -1.788 16.957 1.00 96.06 88 HIS A O 1
ATOM 718 N N . LYS A 1 89 ? -19.761 -0.850 18.416 1.00 92.31 89 LYS A N 1
ATOM 719 C CA . LYS A 1 89 ? -19.775 0.484 17.784 1.00 92.31 89 LYS A CA 1
ATOM 720 C C . LYS A 1 89 ? -19.336 0.450 16.319 1.00 92.31 89 LYS A C 1
ATOM 722 O O . LYS A 1 89 ? -20.003 1.036 15.471 1.00 92.31 89 LYS A O 1
ATOM 727 N N . VAL A 1 90 ? -18.249 -0.261 16.005 1.00 87.19 90 VAL A N 1
ATOM 728 C CA . VAL A 1 90 ? -17.779 -0.410 14.616 1.00 87.19 90 VAL A CA 1
ATOM 729 C C . VAL A 1 90 ? -18.831 -1.100 13.750 1.00 87.19 90 VAL A C 1
ATOM 731 O O . VAL A 1 90 ? -19.068 -0.660 12.628 1.00 87.19 90 VAL A O 1
ATOM 734 N N . THR A 1 91 ? -19.484 -2.143 14.272 1.00 92.25 91 THR A N 1
ATOM 735 C CA . THR A 1 91 ? -20.554 -2.857 13.557 1.00 92.25 91 THR A CA 1
ATOM 736 C C . THR A 1 91 ? -21.718 -1.921 13.240 1.00 92.25 91 THR A C 1
ATOM 738 O O . THR A 1 91 ? -22.126 -1.835 12.085 1.00 92.25 91 THR A O 1
ATOM 741 N N . LEU A 1 92 ? -22.179 -1.142 14.225 1.00 92.56 92 LEU A N 1
ATOM 742 C CA . LEU A 1 92 ? -23.254 -0.166 14.031 1.00 92.56 92 LEU A CA 1
ATOM 743 C C . LEU A 1 92 ? -22.901 0.898 12.982 1.00 92.56 92 LEU A C 1
ATOM 745 O O . LEU A 1 92 ? -23.715 1.194 12.110 1.00 92.56 92 LEU A O 1
ATOM 749 N N . TYR A 1 93 ? -21.691 1.468 13.030 1.00 89.56 93 TYR A N 1
ATOM 750 C CA . TYR A 1 93 ? -21.265 2.464 12.037 1.00 89.56 93 TYR A CA 1
ATOM 751 C C . TYR A 1 93 ? -21.116 1.872 10.640 1.00 89.56 93 TYR A C 1
ATOM 753 O O . TYR A 1 93 ? -21.474 2.528 9.664 1.00 89.56 93 TYR A O 1
ATOM 761 N N . TYR A 1 94 ? -20.623 0.639 10.534 1.00 88.50 94 TYR A N 1
ATOM 762 C CA . TYR A 1 94 ? -20.524 -0.051 9.255 1.00 88.50 94 TYR A CA 1
ATOM 763 C C . TYR A 1 94 ? -21.907 -0.290 8.637 1.00 88.50 94 TYR A C 1
ATOM 765 O O . TYR A 1 94 ? -22.130 0.082 7.487 1.00 88.50 94 TYR A O 1
ATOM 773 N N . GLU A 1 95 ? -22.852 -0.837 9.404 1.00 90.94 95 GLU A N 1
ATOM 774 C CA . GLU A 1 95 ? -24.228 -1.059 8.946 1.00 90.94 95 GLU A CA 1
ATOM 775 C C . GLU A 1 95 ? -24.916 0.254 8.561 1.00 90.94 95 GLU A C 1
ATOM 777 O O . GLU A 1 95 ? -25.598 0.320 7.536 1.00 90.94 95 GLU A O 1
ATOM 782 N N . GLN A 1 96 ? -24.695 1.321 9.336 1.00 89.19 96 GLN A N 1
ATOM 783 C CA . GLN A 1 96 ? -25.181 2.657 9.008 1.00 89.19 96 GLN A CA 1
ATOM 784 C C . GLN A 1 96 ? -24.645 3.128 7.645 1.00 89.19 96 GLN A C 1
ATOM 786 O O . GLN A 1 96 ? -25.437 3.466 6.766 1.00 89.19 96 GLN A O 1
ATOM 791 N N . PHE A 1 97 ? -23.323 3.118 7.435 1.00 84.81 97 PHE A N 1
ATOM 792 C CA . PHE A 1 97 ? -22.727 3.584 6.177 1.00 84.81 97 PHE A CA 1
ATOM 793 C C . PHE A 1 97 ? -23.118 2.723 4.978 1.00 84.81 97 PHE A C 1
ATOM 795 O O . PHE A 1 97 ? -23.372 3.261 3.900 1.00 84.81 97 PHE A O 1
ATOM 802 N N . LEU A 1 98 ? -23.238 1.410 5.172 1.00 81.88 98 LEU A N 1
ATOM 803 C CA . LEU A 1 98 ? -23.711 0.489 4.146 1.00 81.88 98 LEU A CA 1
ATOM 804 C C . LEU A 1 98 ? -25.143 0.830 3.697 1.00 81.88 98 LEU A C 1
ATOM 806 O O . LEU A 1 98 ? -25.438 0.795 2.504 1.00 81.88 98 LEU A O 1
ATOM 810 N N . ASN A 1 99 ? -26.024 1.179 4.637 1.00 87.62 99 ASN A N 1
ATOM 811 C CA . ASN A 1 99 ? -27.412 1.549 4.348 1.00 87.62 99 ASN A CA 1
ATOM 812 C C . ASN A 1 99 ? -27.543 2.946 3.720 1.00 87.62 99 ASN A C 1
ATOM 814 O O . ASN A 1 99 ? -28.453 3.179 2.927 1.00 87.62 99 ASN A O 1
ATOM 818 N N . GLU A 1 100 ? -26.641 3.871 4.052 1.00 84.94 100 GLU A N 1
ATOM 819 C CA . GLU A 1 100 ? -26.600 5.224 3.480 1.00 84.94 100 GLU A CA 1
ATOM 820 C C . GLU A 1 100 ? -25.985 5.264 2.070 1.00 84.94 100 GLU A C 1
ATOM 822 O O . GLU A 1 100 ? -26.188 6.232 1.335 1.00 84.94 100 GLU A O 1
ATOM 827 N N . ASN A 1 101 ? -25.223 4.241 1.674 1.00 77.12 101 ASN A N 1
ATOM 828 C CA . ASN A 1 101 ? -24.523 4.215 0.396 1.00 77.12 101 ASN A CA 1
ATOM 829 C C . ASN A 1 101 ? -25.479 3.836 -0.763 1.00 77.12 101 ASN A C 1
ATOM 831 O O . ASN A 1 101 ? -25.899 2.679 -0.872 1.00 77.12 101 ASN A O 1
ATOM 835 N N . PRO A 1 102 ? -25.784 4.766 -1.695 1.00 80.25 102 PRO A N 1
ATOM 836 C CA . PRO A 1 102 ? -26.791 4.553 -2.738 1.00 80.25 102 PRO A CA 1
ATOM 837 C C . PRO A 1 102 ? -26.383 3.508 -3.787 1.00 80.25 102 PRO A C 1
ATOM 839 O O . PRO A 1 102 ? -27.225 3.053 -4.558 1.00 80.25 102 PRO A O 1
ATOM 842 N N . ILE A 1 103 ? -25.105 3.118 -3.831 1.00 74.31 103 ILE A N 1
ATOM 843 C CA . ILE A 1 103 ? -24.598 2.103 -4.761 1.00 74.31 103 ILE A CA 1
ATOM 844 C C . ILE A 1 103 ? -24.920 0.687 -4.253 1.00 74.31 103 ILE A C 1
ATOM 846 O O . ILE A 1 103 ? -25.103 -0.228 -5.054 1.00 74.31 103 ILE A O 1
ATOM 850 N N . ILE A 1 104 ? -25.056 0.485 -2.938 1.00 79.88 104 ILE A N 1
ATOM 851 C CA . ILE A 1 104 ? -25.240 -0.848 -2.345 1.00 79.88 104 ILE A CA 1
ATOM 852 C C . ILE A 1 104 ? -26.520 -1.547 -2.818 1.00 79.88 104 ILE A C 1
ATOM 854 O O . ILE A 1 104 ? -26.429 -2.720 -3.184 1.00 79.88 104 ILE A O 1
ATOM 858 N N . PRO A 1 105 ? -27.697 -0.892 -2.889 1.00 82.62 105 PRO A N 1
ATOM 859 C CA . PRO A 1 105 ? -28.890 -1.526 -3.450 1.00 82.62 105 PRO A CA 1
ATOM 860 C C . PRO A 1 105 ? -28.710 -1.971 -4.908 1.00 82.62 105 PRO A C 1
ATOM 862 O O . PRO A 1 105 ? -29.253 -3.001 -5.299 1.00 82.62 105 PRO A O 1
ATOM 865 N N . ILE A 1 106 ? -27.929 -1.223 -5.697 1.00 79.12 106 ILE A N 1
ATOM 866 C CA . ILE A 1 106 ? -27.637 -1.543 -7.101 1.00 79.12 106 ILE A CA 1
ATOM 867 C C . ILE A 1 106 ? -26.754 -2.793 -7.169 1.00 79.12 106 ILE A C 1
ATOM 869 O O . ILE A 1 106 ? -27.121 -3.761 -7.825 1.00 79.12 106 ILE A O 1
ATOM 873 N N . ILE A 1 107 ? -25.654 -2.832 -6.409 1.00 73.50 107 ILE A N 1
ATOM 874 C CA . ILE A 1 107 ? -24.761 -4.002 -6.384 1.00 73.50 107 ILE A CA 1
ATOM 875 C C . ILE A 1 107 ? -25.490 -5.233 -5.840 1.00 73.50 107 ILE A C 1
ATOM 877 O O . ILE A 1 107 ? -25.358 -6.305 -6.412 1.00 73.50 107 ILE A O 1
ATOM 881 N N . LYS A 1 108 ? -26.301 -5.104 -4.781 1.00 83.19 108 LYS A N 1
ATOM 882 C CA . LYS A 1 108 ? -27.104 -6.225 -4.255 1.00 83.19 108 LYS A CA 1
ATOM 883 C C . LYS A 1 108 ? -28.067 -6.792 -5.298 1.00 83.19 108 LYS A C 1
ATOM 885 O O . LYS A 1 108 ? -28.314 -7.993 -5.305 1.00 83.19 108 LYS A O 1
ATOM 890 N N . LYS A 1 109 ? -28.617 -5.934 -6.160 1.00 84.75 109 LYS A N 1
ATOM 891 C CA . LYS A 1 109 ? -29.502 -6.341 -7.253 1.00 84.75 109 LYS A CA 1
ATOM 892 C C . LYS A 1 109 ? -28.731 -7.045 -8.372 1.00 84.75 109 LYS A C 1
ATOM 894 O O . LYS A 1 109 ? -29.178 -8.091 -8.833 1.00 84.75 109 LYS A O 1
ATOM 899 N N . ASP A 1 110 ? -27.602 -6.483 -8.792 1.00 73.12 110 ASP A N 1
ATOM 900 C CA . ASP A 1 110 ? -26.835 -6.973 -9.945 1.00 73.12 110 ASP A CA 1
ATOM 901 C C . ASP A 1 110 ? -25.926 -8.166 -9.585 1.00 73.12 110 ASP A C 1
ATOM 903 O O . ASP A 1 110 ? -25.621 -9.011 -10.426 1.00 73.12 110 ASP A O 1
ATOM 907 N N . HIS A 1 111 ? -25.537 -8.272 -8.314 1.00 77.62 111 HIS A N 1
ATOM 908 C CA . HIS A 1 111 ? -24.634 -9.283 -7.765 1.00 77.62 111 HIS A CA 1
ATOM 909 C C . HIS A 1 111 ? -25.150 -9.817 -6.412 1.00 77.62 111 HIS A C 1
ATOM 911 O O . HIS A 1 111 ? -24.530 -9.592 -5.368 1.00 77.62 111 HIS A O 1
ATOM 917 N N . PRO A 1 112 ? -26.270 -10.566 -6.399 1.00 87.81 112 PRO A N 1
ATOM 918 C CA . PRO A 1 112 ? -26.923 -11.020 -5.166 1.00 87.81 112 PRO A CA 1
ATOM 919 C C . PRO A 1 112 ? -26.101 -12.020 -4.339 1.00 87.81 112 PRO A C 1
ATOM 921 O O . PRO A 1 112 ? -26.461 -12.314 -3.203 1.00 87.81 112 PRO A O 1
ATOM 924 N N . THR A 1 113 ? -25.010 -12.559 -4.889 1.00 84.19 113 THR A N 1
ATOM 925 C CA . THR A 1 113 ? -24.105 -13.490 -4.198 1.00 84.19 113 THR A CA 1
ATOM 926 C C . THR A 1 113 ? -23.061 -12.792 -3.327 1.00 84.19 113 THR A C 1
ATOM 928 O O . THR A 1 113 ? -22.339 -13.475 -2.605 1.00 84.19 113 THR A O 1
ATOM 931 N N . ILE A 1 114 ? -22.931 -11.464 -3.415 1.00 78.50 114 ILE A N 1
ATOM 932 C CA . ILE A 1 114 ? -21.970 -10.709 -2.608 1.00 78.50 114 ILE A CA 1
ATOM 933 C C . ILE A 1 114 ? -22.508 -10.583 -1.180 1.00 78.50 114 ILE A C 1
ATOM 935 O O . ILE A 1 114 ? -23.585 -10.026 -0.957 1.00 78.50 114 ILE A O 1
ATOM 939 N N . ASP A 1 115 ? -21.742 -11.090 -0.215 1.00 87.00 115 ASP A N 1
ATOM 940 C CA . ASP A 1 115 ? -22.044 -10.963 1.208 1.00 87.00 115 ASP A CA 1
ATOM 941 C C . ASP A 1 115 ? -21.453 -9.657 1.756 1.00 87.00 115 ASP A C 1
ATOM 943 O O . ASP A 1 115 ? -20.242 -9.460 1.802 1.00 87.00 115 ASP A O 1
ATOM 947 N N . PHE A 1 116 ? -22.337 -8.753 2.175 1.00 83.44 116 PHE A N 1
ATOM 948 C CA . PHE A 1 116 ? -21.983 -7.456 2.752 1.00 83.44 116 PHE A CA 1
ATOM 949 C C . PHE A 1 116 ? -21.919 -7.486 4.285 1.00 83.44 116 PHE A C 1
ATOM 951 O O . PHE A 1 116 ? -21.926 -6.439 4.927 1.00 83.44 116 PHE A O 1
ATOM 958 N N . SER A 1 117 ? -21.943 -8.663 4.906 1.00 91.94 117 SER A N 1
ATOM 959 C CA . SER A 1 117 ? -21.801 -8.781 6.351 1.00 91.94 117 SER A CA 1
ATOM 960 C C . SER A 1 117 ? -20.381 -8.408 6.786 1.00 91.94 117 SER A C 1
ATOM 962 O O . SER A 1 117 ? -19.397 -8.694 6.101 1.00 91.94 117 SER A O 1
ATOM 964 N N . LEU A 1 118 ? -20.246 -7.797 7.966 1.00 88.06 118 LEU A N 1
ATOM 965 C CA . LEU A 1 118 ? -18.931 -7.443 8.505 1.00 88.06 118 LEU A CA 1
ATOM 966 C C . LEU A 1 118 ? -17.967 -8.653 8.586 1.00 88.06 118 LEU A C 1
ATOM 968 O O . LEU A 1 118 ? -16.802 -8.495 8.219 1.00 88.06 118 LEU A O 1
ATOM 972 N N . PRO A 1 119 ? -18.396 -9.869 8.996 1.00 93.00 119 PRO A N 1
ATOM 973 C CA . PRO A 1 119 ? -17.538 -11.053 8.943 1.00 93.00 119 PRO A CA 1
ATOM 974 C C . PRO A 1 119 ? -17.041 -11.407 7.536 1.00 93.00 119 PRO A C 1
ATOM 976 O O . PRO A 1 119 ? -15.874 -11.779 7.400 1.00 93.00 119 PRO A O 1
ATOM 979 N N . ALA A 1 120 ? -17.887 -11.288 6.507 1.00 87.88 120 ALA A N 1
ATOM 980 C CA . ALA A 1 120 ? -17.483 -11.522 5.122 1.00 87.88 120 ALA A CA 1
ATOM 981 C C . ALA A 1 120 ? -16.440 -10.495 4.678 1.00 87.88 120 ALA A C 1
ATOM 983 O O . ALA A 1 120 ? -15.352 -10.881 4.261 1.00 87.88 120 ALA A O 1
ATOM 984 N N . ILE A 1 121 ? -16.687 -9.206 4.926 1.00 86.25 121 ILE A N 1
ATOM 985 C CA . ILE A 1 121 ? -15.735 -8.143 4.580 1.00 86.25 121 ILE A CA 1
ATOM 986 C C . ILE A 1 121 ? -14.401 -8.304 5.308 1.00 86.25 121 ILE A C 1
ATOM 988 O O . ILE A 1 121 ? -13.348 -8.153 4.693 1.00 86.25 121 ILE A O 1
ATOM 992 N N . LEU A 1 122 ? -14.402 -8.658 6.596 1.00 87.12 122 LEU A N 1
ATOM 993 C CA . LEU A 1 122 ? -13.168 -8.947 7.335 1.00 87.12 122 LEU A CA 1
ATOM 994 C C . LEU A 1 122 ? -12.394 -10.129 6.727 1.00 87.12 122 LEU A C 1
ATOM 996 O O . LEU A 1 122 ? -11.161 -10.108 6.705 1.00 87.12 122 LEU A O 1
ATOM 1000 N N . ASN A 1 123 ? -13.092 -11.154 6.235 1.00 86.69 123 ASN A N 1
ATOM 1001 C CA . ASN A 1 123 ? -12.460 -12.269 5.532 1.00 86.69 123 ASN A CA 1
ATOM 1002 C C . ASN A 1 123 ? -11.926 -11.848 4.159 1.00 86.69 123 ASN A C 1
ATOM 1004 O O . ASN A 1 123 ? -10.820 -12.244 3.801 1.00 86.69 123 ASN A O 1
ATOM 1008 N N . ASP A 1 124 ? -12.640 -11.000 3.430 1.00 80.4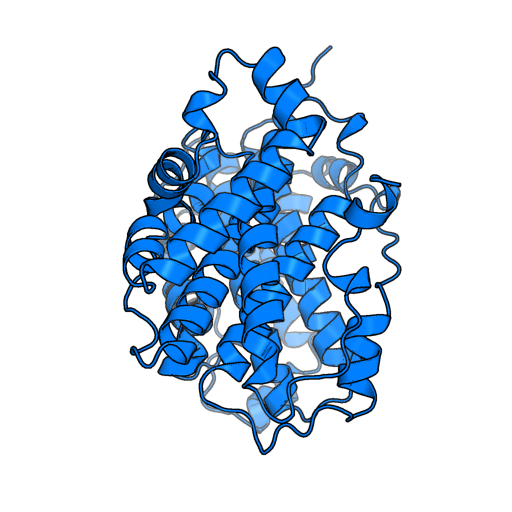4 124 ASP A N 1
ATOM 1009 C CA . ASP A 1 124 ? -12.189 -10.489 2.137 1.00 80.44 124 ASP A CA 1
ATOM 1010 C C . ASP A 1 124 ? -10.955 -9.592 2.275 1.00 80.44 124 ASP A C 1
ATOM 1012 O O . ASP A 1 124 ? -10.009 -9.715 1.493 1.00 80.44 124 ASP A O 1
ATOM 1016 N N . CYS A 1 125 ? -10.899 -8.768 3.328 1.00 79.75 125 CYS A N 1
ATOM 1017 C CA . CYS A 1 125 ? -9.735 -7.945 3.669 1.00 79.75 125 CYS A CA 1
ATOM 1018 C C . CYS A 1 125 ? -8.467 -8.783 3.871 1.00 79.75 125 CYS A C 1
ATOM 1020 O O . CYS A 1 125 ? -7.376 -8.361 3.484 1.00 79.75 125 CYS A O 1
ATOM 1022 N N . LYS A 1 126 ? -8.601 -9.975 4.473 1.00 80.38 126 LYS A N 1
ATOM 1023 C CA . LYS A 1 126 ? -7.474 -10.873 4.770 1.00 80.38 126 LYS A CA 1
ATOM 1024 C C . LYS A 1 126 ? -6.670 -11.199 3.516 1.00 80.38 126 LYS A C 1
ATOM 1026 O O . LYS A 1 126 ? -5.441 -11.210 3.569 1.00 80.38 126 LYS A O 1
ATOM 1031 N N . ASP A 1 127 ? -7.366 -11.414 2.407 1.00 77.88 127 ASP A N 1
ATOM 1032 C CA . ASP A 1 127 ? -6.750 -11.791 1.143 1.00 77.88 127 ASP A CA 1
ATOM 1033 C C . ASP A 1 127 ? -6.671 -10.617 0.159 1.00 77.88 127 ASP A C 1
ATOM 1035 O O . ASP A 1 127 ? -6.095 -10.780 -0.911 1.00 77.88 127 ASP A O 1
ATOM 1039 N N . ALA A 1 128 ? -7.226 -9.443 0.487 1.00 76.56 128 ALA A N 1
ATOM 1040 C CA . ALA A 1 128 ? -7.335 -8.301 -0.423 1.00 76.56 128 ALA A CA 1
ATOM 1041 C C . ALA A 1 128 ? -5.982 -7.912 -1.039 1.00 76.56 128 ALA A C 1
ATOM 1043 O O . ALA A 1 128 ? -5.891 -7.676 -2.241 1.00 76.56 128 ALA A O 1
ATOM 1044 N N . PHE A 1 129 ? -4.907 -7.932 -0.249 1.00 72.19 129 PHE A N 1
ATOM 1045 C CA . PHE A 1 129 ? -3.558 -7.677 -0.758 1.00 72.19 129 PHE A CA 1
ATOM 1046 C C . PHE A 1 129 ? -3.119 -8.666 -1.828 1.00 72.19 129 PHE A C 1
ATOM 1048 O O . PHE A 1 129 ? -2.538 -8.263 -2.827 1.00 72.19 129 PHE A O 1
ATOM 1055 N N . GLN A 1 130 ? -3.359 -9.957 -1.610 1.00 74.25 130 GLN A N 1
ATOM 1056 C CA . GLN A 1 130 ? -2.974 -10.981 -2.569 1.00 74.25 130 GLN A CA 1
ATOM 1057 C C . GLN A 1 130 ? -3.914 -10.922 -3.780 1.00 74.25 130 GLN A C 1
ATOM 1059 O O . GLN A 1 130 ? -3.459 -10.795 -4.911 1.00 74.25 130 GLN A O 1
ATOM 1064 N N . LYS A 1 131 ? -5.228 -10.915 -3.545 1.00 74.69 131 LYS A N 1
ATOM 1065 C CA . LYS A 1 131 ? -6.260 -10.954 -4.588 1.00 74.69 131 LYS A CA 1
ATOM 1066 C C . LYS A 1 131 ? -6.219 -9.740 -5.517 1.00 74.69 131 LYS A C 1
ATOM 1068 O O . LYS A 1 131 ? -6.207 -9.931 -6.723 1.00 74.69 131 LYS A O 1
ATOM 1073 N N . HIS A 1 132 ? -6.154 -8.511 -4.997 1.00 71.69 132 HIS A N 1
ATOM 1074 C CA . HIS A 1 132 ? -6.222 -7.308 -5.843 1.00 71.69 132 HIS A CA 1
ATOM 1075 C C . HIS A 1 132 ? -4.904 -6.973 -6.534 1.00 71.69 132 HIS A C 1
ATOM 1077 O O . HIS A 1 132 ? -4.904 -6.452 -7.649 1.00 71.69 132 HIS A O 1
ATOM 1083 N N . ARG A 1 133 ? -3.769 -7.311 -5.914 1.00 67.25 133 ARG A N 1
ATOM 1084 C CA . ARG A 1 133 ? -2.454 -7.186 -6.559 1.00 67.25 133 ARG A CA 1
ATOM 1085 C C . ARG A 1 133 ? -2.333 -8.124 -7.758 1.00 67.25 133 ARG A C 1
ATOM 1087 O O . ARG A 1 133 ? -1.792 -7.735 -8.789 1.00 67.25 133 ARG A O 1
ATOM 1094 N N . TYR A 1 134 ? -2.892 -9.324 -7.632 1.00 67.44 134 TYR A N 1
ATOM 1095 C CA . TYR A 1 134 ? -2.896 -10.358 -8.661 1.00 67.44 134 TYR A CA 1
ATOM 1096 C C . TYR A 1 134 ? -4.241 -10.497 -9.364 1.00 67.44 134 TYR A C 1
ATOM 1098 O O . TYR A 1 134 ? -4.573 -11.552 -9.888 1.00 67.44 134 TYR A O 1
ATOM 1106 N N . GLU A 1 135 ? -5.052 -9.446 -9.400 1.00 68.19 135 GLU A N 1
ATOM 1107 C CA . GLU A 1 135 ? -6.370 -9.576 -10.019 1.00 68.19 135 GLU A CA 1
ATOM 1108 C C . GLU A 1 135 ? -6.279 -9.846 -11.520 1.00 68.19 135 GLU A C 1
ATOM 1110 O O . GLU A 1 135 ? -7.119 -10.548 -12.077 1.00 68.19 135 GLU A O 1
ATOM 1115 N N . HIS A 1 136 ? -5.215 -9.348 -12.153 1.00 61.66 136 HIS A N 1
ATOM 1116 C CA . HIS A 1 136 ? -4.871 -9.692 -13.528 1.00 61.66 136 HIS A CA 1
ATOM 1117 C C . HIS A 1 136 ? -4.633 -11.202 -13.726 1.00 61.66 136 HIS A C 1
ATOM 1119 O O . HIS A 1 136 ? -4.705 -11.666 -14.857 1.00 61.66 136 HIS A O 1
ATOM 1125 N N . GLU A 1 137 ? -4.407 -11.959 -12.646 1.00 60.75 137 GLU A N 1
ATOM 1126 C CA . GLU A 1 137 ? -4.255 -13.416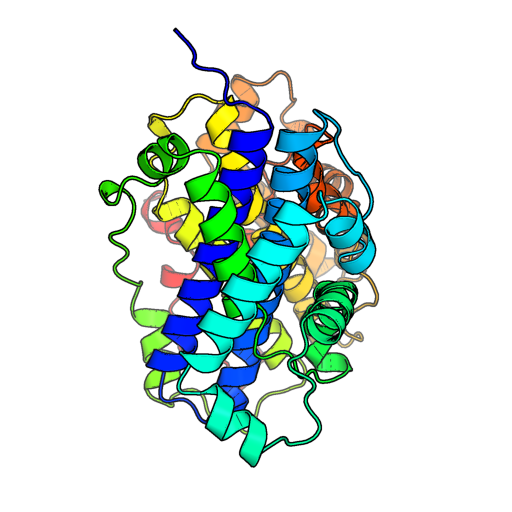 -12.636 1.00 60.75 137 GLU A CA 1
ATOM 1127 C C . GLU A 1 137 ? -5.536 -14.157 -12.182 1.00 60.75 137 GLU A C 1
ATOM 1129 O O . GLU A 1 137 ? -5.780 -15.262 -12.660 1.00 60.75 137 GLU A O 1
ATOM 1134 N N . TYR A 1 138 ? -6.369 -13.586 -11.290 1.00 51.12 138 TYR A N 1
ATOM 1135 C CA . TYR A 1 138 ? -7.451 -14.342 -10.614 1.00 51.12 138 TYR A CA 1
ATOM 1136 C C . TYR A 1 138 ? -8.872 -13.737 -10.657 1.00 51.12 138 TYR A C 1
ATOM 1138 O O . TYR A 1 138 ? -9.823 -14.455 -10.352 1.00 51.12 138 TYR A O 1
ATOM 1146 N N . GLY A 1 139 ? -9.054 -12.462 -11.034 1.00 50.41 139 GLY A N 1
ATOM 1147 C CA . GLY A 1 139 ? -10.338 -11.745 -10.909 1.00 50.41 139 GLY A CA 1
ATOM 1148 C C . GLY A 1 139 ? -10.765 -11.499 -9.446 1.00 50.41 139 GLY A C 1
ATOM 1149 O O . GLY A 1 139 ? -10.438 -12.280 -8.554 1.00 50.41 139 GLY A O 1
ATOM 1150 N N . SER A 1 140 ? -11.466 -10.397 -9.141 1.00 55.44 140 SER A N 1
ATOM 1151 C CA . SER A 1 140 ? -11.878 -10.103 -7.754 1.00 55.44 140 SER A CA 1
ATOM 1152 C C . SER A 1 140 ? -13.228 -9.380 -7.631 1.00 55.44 140 SER A C 1
ATOM 1154 O O . SER A 1 140 ? -13.751 -8.828 -8.599 1.00 55.44 140 SER A O 1
ATOM 1156 N N . SER A 1 141 ? -13.803 -9.398 -6.421 1.00 50.75 141 SER A N 1
ATOM 1157 C CA . SER A 1 141 ? -15.105 -8.798 -6.102 1.00 50.75 141 SER A CA 1
ATOM 1158 C C . SER A 1 141 ? -15.142 -8.222 -4.678 1.00 50.75 141 SER A C 1
ATOM 1160 O O . SER A 1 141 ? -15.675 -8.867 -3.785 1.00 50.75 141 SER A O 1
ATOM 1162 N N . ASN A 1 142 ? -14.614 -7.014 -4.445 1.00 55.75 142 ASN A N 1
ATOM 1163 C CA . ASN A 1 142 ? -14.645 -6.386 -3.113 1.00 55.75 142 ASN A CA 1
ATOM 1164 C C . ASN A 1 142 ? -15.074 -4.909 -3.168 1.00 55.75 142 ASN A C 1
ATOM 1166 O O . ASN A 1 142 ? -14.261 -4.021 -3.411 1.00 55.75 142 ASN A O 1
ATOM 1170 N N . TYR A 1 143 ? -16.353 -4.627 -2.905 1.00 55.66 143 TYR A N 1
ATOM 1171 C CA . TYR A 1 143 ? -16.946 -3.306 -3.171 1.00 55.66 143 TYR A CA 1
ATOM 1172 C C . TYR A 1 143 ? -17.181 -2.415 -1.938 1.00 55.66 143 TYR A C 1
ATOM 1174 O O . TYR A 1 143 ? -17.510 -1.243 -2.108 1.00 55.66 143 TYR A O 1
ATOM 1182 N N . THR A 1 144 ? -17.008 -2.917 -0.706 1.00 61.22 144 THR A N 1
ATOM 1183 C CA . THR A 1 144 ? -17.410 -2.183 0.523 1.00 61.22 144 THR A CA 1
ATOM 1184 C C . THR A 1 144 ? -16.317 -1.974 1.560 1.00 61.22 144 THR A C 1
ATOM 1186 O O . THR A 1 144 ? -16.612 -1.630 2.705 1.00 61.22 144 THR A O 1
ATOM 1189 N N . LEU A 1 145 ? -15.047 -2.135 1.181 1.00 65.56 145 LEU A N 1
ATOM 1190 C CA . LEU A 1 145 ? -13.927 -1.816 2.073 1.00 65.56 145 LEU A CA 1
ATOM 1191 C C . LEU A 1 145 ? -13.946 -0.344 2.520 1.00 65.56 145 LEU A C 1
ATOM 1193 O O . LEU A 1 145 ? -13.674 -0.058 3.681 1.00 65.56 145 LEU A O 1
ATOM 1197 N N . SER A 1 146 ? -14.370 0.582 1.656 1.00 62.28 146 SER A N 1
ATOM 1198 C CA . SER A 1 146 ? -14.418 2.007 2.012 1.00 62.28 146 SER A CA 1
ATOM 1199 C C . SER A 1 146 ? -15.409 2.319 3.143 1.00 62.28 146 SER A C 1
ATOM 1201 O O . SER A 1 146 ? -15.095 3.090 4.049 1.00 62.28 146 SER A O 1
ATOM 1203 N N . ASP A 1 147 ? -16.582 1.677 3.169 1.00 69.88 147 ASP A N 1
ATOM 1204 C CA . ASP A 1 147 ? -17.563 1.891 4.244 1.00 69.88 147 ASP A CA 1
ATOM 1205 C C . ASP A 1 147 ? -17.063 1.336 5.590 1.00 69.88 147 ASP A C 1
ATOM 1207 O O . ASP A 1 147 ? -17.297 1.939 6.640 1.00 69.88 147 ASP A O 1
ATOM 1211 N N . PHE A 1 148 ? -16.286 0.246 5.573 1.00 67.81 148 PHE A N 1
ATOM 1212 C CA . PHE A 1 148 ? -15.654 -0.288 6.781 1.00 67.81 148 PHE A CA 1
ATOM 1213 C C . PHE A 1 148 ? -14.508 0.603 7.290 1.00 67.81 148 PHE A C 1
ATOM 1215 O O . PHE A 1 148 ? -14.438 0.893 8.487 1.00 67.81 148 PHE A O 1
ATOM 1222 N N . ALA A 1 149 ? -13.664 1.124 6.397 1.00 61.31 149 ALA A N 1
ATOM 1223 C CA . ALA A 1 149 ? -12.633 2.097 6.758 1.00 61.31 149 ALA A CA 1
ATOM 1224 C C . ALA A 1 149 ? -13.236 3.364 7.389 1.00 61.31 149 ALA A C 1
ATOM 1226 O O . ALA A 1 149 ? -12.751 3.847 8.414 1.00 61.31 149 ALA A O 1
ATOM 1227 N N . ARG A 1 150 ? -14.351 3.866 6.836 1.00 70.44 150 ARG A N 1
ATOM 1228 C CA . ARG A 1 150 ? -15.099 5.008 7.391 1.00 70.44 150 ARG A CA 1
ATOM 1229 C C . ARG A 1 150 ? -15.641 4.726 8.793 1.00 70.44 150 ARG A C 1
ATOM 1231 O O . ARG A 1 150 ? -15.570 5.610 9.648 1.00 70.44 150 ARG A O 1
ATOM 1238 N N . ALA A 1 151 ? -16.162 3.521 9.042 1.00 61.84 151 ALA A N 1
ATOM 1239 C CA . ALA A 1 151 ? -16.651 3.106 10.362 1.00 61.84 151 ALA A CA 1
ATOM 1240 C C . ALA A 1 151 ? -15.542 3.149 11.422 1.00 61.84 151 ALA A C 1
ATOM 1242 O O . ALA A 1 151 ? -15.736 3.708 12.504 1.00 61.84 151 ALA A O 1
ATOM 1243 N N . LEU A 1 152 ? -14.362 2.624 11.085 1.00 61.56 152 LEU A N 1
ATOM 1244 C CA . LEU A 1 152 ? -13.194 2.632 11.965 1.00 61.56 152 LEU A CA 1
ATOM 1245 C C . LEU A 1 152 ? -12.664 4.048 12.215 1.00 61.56 152 LEU A C 1
ATOM 1247 O O . LEU A 1 152 ? -12.421 4.419 13.363 1.00 61.56 152 LEU A O 1
ATOM 1251 N N . HIS A 1 153 ? -12.556 4.858 11.160 1.00 76.19 153 HIS A N 1
ATOM 1252 C CA . HIS A 1 153 ? -12.164 6.262 11.256 1.00 76.19 153 HIS A CA 1
ATOM 1253 C C . HIS A 1 153 ? -13.073 7.052 12.209 1.00 76.19 153 HIS A C 1
ATOM 1255 O O . HIS A 1 153 ? -12.583 7.744 13.101 1.00 76.19 153 HIS A O 1
ATOM 1261 N N . LYS A 1 154 ? -14.400 6.908 12.063 1.00 76.88 154 LYS A N 1
ATOM 1262 C CA . LYS A 1 154 ? -15.381 7.584 12.923 1.00 76.88 154 LYS A CA 1
ATOM 1263 C C . LYS A 1 154 ? -15.184 7.219 14.396 1.00 76.88 154 LYS A C 1
ATOM 1265 O O . LYS A 1 154 ? -15.121 8.119 15.230 1.00 76.88 154 LYS A O 1
ATOM 1270 N N . LEU A 1 155 ? -15.028 5.929 14.711 1.00 79.44 155 LEU A N 1
ATOM 1271 C CA . LEU A 1 155 ? -14.794 5.493 16.089 1.00 79.44 155 LEU A CA 1
ATOM 1272 C C . LEU A 1 155 ? -13.490 6.072 16.663 1.00 79.44 155 LEU A C 1
ATOM 1274 O O . LEU A 1 155 ? -13.479 6.528 17.803 1.00 79.44 155 LEU A O 1
ATOM 1278 N N . ILE A 1 156 ? -12.397 6.089 15.893 1.00 71.44 156 ILE A N 1
ATOM 1279 C CA . ILE A 1 156 ? -11.119 6.636 16.374 1.00 71.44 156 ILE A CA 1
ATOM 1280 C C . ILE A 1 156 ? -11.240 8.130 16.690 1.00 71.44 156 ILE A C 1
ATOM 1282 O O . ILE A 1 156 ? -10.768 8.566 17.740 1.00 71.44 156 ILE A O 1
ATOM 1286 N N . LEU A 1 157 ? -11.917 8.909 15.841 1.00 78.25 157 LEU A N 1
ATOM 1287 C CA . LEU A 1 157 ? -12.132 10.335 16.097 1.00 78.25 157 LEU A CA 1
ATOM 1288 C C . LEU A 1 157 ? -13.007 10.603 17.331 1.00 78.25 157 LEU A C 1
ATOM 1290 O O . LEU A 1 157 ? -12.781 11.594 18.026 1.00 78.25 157 LEU A O 1
ATOM 1294 N N . GLU A 1 158 ? -13.970 9.730 17.637 1.00 86.38 158 GLU A N 1
ATOM 1295 C CA . GLU A 1 158 ? -14.763 9.816 18.871 1.00 86.38 158 GLU A CA 1
ATOM 1296 C C . GLU A 1 158 ? -13.916 9.536 20.120 1.00 86.38 158 GLU A C 1
ATOM 1298 O O . GLU A 1 158 ? -14.054 10.230 21.127 1.00 86.38 158 GLU A O 1
ATOM 1303 N N . LEU A 1 159 ? -13.006 8.558 20.048 1.00 76.75 159 LEU A N 1
ATOM 1304 C CA . LEU A 1 159 ? -12.106 8.203 21.152 1.00 76.75 159 LEU A CA 1
ATOM 1305 C C . LEU A 1 159 ? -10.981 9.229 21.356 1.00 76.75 159 LEU A C 1
ATOM 1307 O O . LEU A 1 159 ? -10.536 9.459 22.482 1.00 76.75 159 LEU A O 1
ATOM 1311 N N . LYS A 1 160 ? -10.507 9.850 20.273 1.00 83.88 160 LYS A N 1
ATOM 1312 C CA . LYS A 1 160 ? -9.379 10.789 20.260 1.00 83.88 160 LYS A CA 1
ATOM 1313 C C . LYS A 1 160 ? -9.769 12.060 19.524 1.00 83.88 160 LYS A C 1
ATOM 1315 O O . LYS A 1 160 ? -9.275 12.366 18.444 1.00 83.88 160 LYS A O 1
ATOM 1320 N N . THR A 1 161 ? -10.613 12.867 20.156 1.00 83.75 161 THR A N 1
ATOM 1321 C CA . THR A 1 161 ? -11.167 14.088 19.543 1.00 83.75 161 THR A CA 1
ATOM 1322 C C . THR A 1 161 ? -10.106 15.081 19.051 1.00 83.75 161 THR A C 1
ATOM 1324 O O . THR A 1 161 ? -10.364 15.834 18.115 1.00 83.75 161 THR A O 1
ATOM 1327 N N . HIS A 1 162 ? -8.890 15.070 19.608 1.00 81.75 162 HIS A N 1
ATOM 1328 C CA . HIS A 1 162 ? -7.785 15.918 19.148 1.00 81.75 162 HIS A CA 1
ATOM 1329 C C . HIS A 1 162 ? -7.159 15.459 17.822 1.00 81.75 162 HIS A C 1
ATOM 1331 O O . HIS A 1 162 ? -6.579 16.300 17.140 1.00 81.75 162 HIS A O 1
ATOM 1337 N N . PHE A 1 163 ? -7.328 14.197 17.402 1.00 78.38 163 PHE A N 1
ATOM 1338 C CA . PHE A 1 163 ? -6.838 13.712 16.103 1.00 78.38 163 PHE A CA 1
ATOM 1339 C C . PHE A 1 163 ? -7.475 14.474 14.939 1.00 78.38 163 PHE A C 1
ATOM 1341 O O . PHE A 1 163 ? -6.824 14.717 13.928 1.00 78.38 163 PHE A O 1
ATOM 1348 N N . SER A 1 164 ? -8.702 14.972 15.112 1.00 74.31 164 SER A N 1
ATOM 1349 C CA . SER A 1 164 ? -9.354 15.833 14.117 1.00 74.31 164 SER A CA 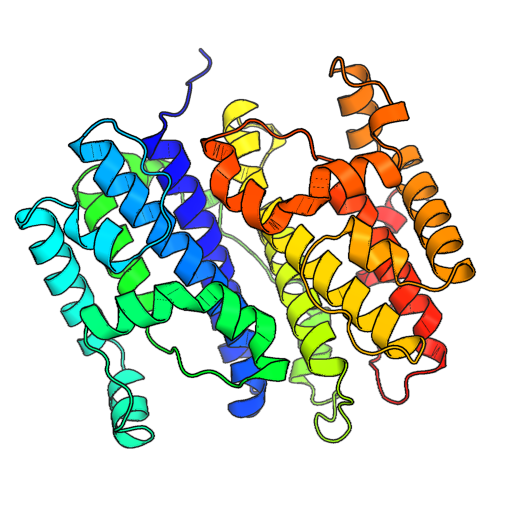1
ATOM 1350 C C . SER A 1 164 ? -8.572 17.123 13.819 1.00 74.31 164 SER A C 1
ATOM 1352 O O . SER A 1 164 ? -8.649 17.640 12.708 1.00 74.31 164 SER A O 1
ATOM 1354 N N . LYS A 1 165 ? -7.770 17.624 14.771 1.00 73.44 165 LYS A N 1
ATOM 1355 C CA . LYS A 1 165 ? -6.914 18.810 14.588 1.00 73.44 165 LYS A CA 1
ATOM 1356 C C . LYS A 1 165 ? -5.649 18.503 13.786 1.00 73.44 165 LYS A C 1
ATOM 1358 O O . LYS A 1 165 ? -5.097 19.408 13.169 1.00 73.44 165 LYS A O 1
ATOM 1363 N N . ILE A 1 166 ? -5.206 17.243 13.787 1.00 66.69 166 ILE A N 1
ATOM 1364 C CA . ILE A 1 166 ? -4.066 16.768 12.989 1.00 66.69 166 ILE A CA 1
ATOM 1365 C C . ILE A 1 166 ? -4.443 16.770 11.495 1.00 66.69 166 ILE A C 1
ATOM 1367 O O . ILE A 1 166 ? -3.603 17.042 10.644 1.00 66.69 166 ILE A O 1
ATOM 1371 N N . LEU A 1 167 ? -5.727 16.567 11.180 1.00 61.88 167 LEU A N 1
ATOM 1372 C CA . LEU A 1 167 ? -6.270 16.477 9.818 1.00 61.88 167 LEU A CA 1
ATOM 1373 C C . LEU A 1 167 ? -6.644 17.832 9.186 1.00 61.88 167 LEU A C 1
ATOM 1375 O O . LEU A 1 167 ? -7.547 17.883 8.354 1.00 61.88 167 LEU A O 1
ATOM 1379 N N . SER A 1 168 ? -5.999 18.938 9.584 1.00 49.78 168 SER A N 1
ATOM 1380 C CA . SER A 1 168 ? -6.377 20.299 9.158 1.00 49.78 168 SER A CA 1
ATOM 1381 C C . SER A 1 168 ? -6.672 20.410 7.639 1.00 49.78 168 SER A C 1
ATOM 1383 O O . SER A 1 168 ? -5.812 20.042 6.825 1.00 49.78 168 SER A O 1
ATOM 1385 N N . PRO A 1 169 ? -7.837 20.978 7.240 1.00 40.72 169 PRO A N 1
ATOM 1386 C CA . PRO A 1 169 ? -8.271 21.119 5.842 1.00 40.72 169 PRO A CA 1
ATOM 1387 C C . PRO A 1 169 ? -7.306 21.893 4.934 1.00 40.72 169 PRO A C 1
ATOM 1389 O O . PRO A 1 169 ? -7.360 21.754 3.713 1.00 40.72 169 PRO A O 1
ATOM 1392 N N . GLU A 1 170 ? -6.407 22.698 5.508 1.00 43.94 170 GLU A N 1
ATOM 1393 C CA . GLU A 1 170 ? -5.428 23.507 4.766 1.00 43.94 170 GLU A CA 1
ATOM 1394 C C . GLU A 1 170 ? -4.419 22.664 3.961 1.00 43.94 170 GLU A C 1
ATOM 1396 O O . GLU A 1 170 ? -3.720 23.184 3.094 1.00 43.94 170 GLU A O 1
ATOM 1401 N N . THR A 1 171 ? -4.366 21.351 4.199 1.00 42.59 171 THR A N 1
ATOM 1402 C CA . THR A 1 171 ? -3.509 20.395 3.480 1.00 42.59 171 THR A CA 1
ATOM 1403 C C . THR A 1 171 ? -4.154 19.795 2.220 1.00 42.59 171 THR A C 1
ATOM 1405 O O . THR A 1 171 ? -3.502 19.046 1.493 1.00 42.59 171 THR A O 1
ATOM 1408 N N . CYS A 1 172 ? -5.418 20.123 1.916 1.00 38.22 172 CYS A N 1
ATOM 1409 C CA . CYS A 1 172 ? -6.211 19.389 0.925 1.00 38.22 172 CYS A CA 1
ATOM 1410 C C . CYS A 1 172 ? -6.796 20.281 -0.186 1.00 38.22 172 CYS A C 1
ATOM 1412 O O . CYS A 1 172 ? -8.005 20.362 -0.382 1.00 38.22 172 CYS A O 1
ATOM 1414 N N . THR A 1 173 ? -5.934 20.937 -0.967 1.00 36.88 173 THR A N 1
ATOM 1415 C CA . THR A 1 173 ? -6.317 21.522 -2.267 1.00 36.88 173 THR A CA 1
ATOM 1416 C C . THR A 1 173 ? -5.495 20.879 -3.378 1.00 36.88 173 THR A C 1
ATOM 1418 O O . THR A 1 173 ? -4.511 21.423 -3.864 1.00 36.88 173 THR A O 1
ATOM 1421 N N . VAL A 1 174 ? -5.872 19.664 -3.778 1.00 45.00 174 VAL A N 1
ATOM 1422 C CA . VAL A 1 174 ? -5.276 19.041 -4.966 1.00 45.00 174 VAL A CA 1
ATOM 1423 C C . VAL A 1 174 ? -6.053 19.497 -6.192 1.00 45.00 174 VAL A C 1
ATOM 1425 O O . VAL A 1 174 ? -7.194 19.085 -6.386 1.00 45.00 174 VAL A O 1
ATOM 1428 N N . THR A 1 175 ? -5.419 20.279 -7.062 1.00 41.84 175 THR A N 1
ATOM 1429 C CA . THR A 1 175 ? -5.772 20.310 -8.485 1.00 41.84 175 THR A CA 1
ATOM 1430 C C . THR A 1 175 ? -5.056 19.143 -9.172 1.00 41.84 175 THR A C 1
ATOM 1432 O O . THR A 1 175 ? -3.827 19.139 -9.206 1.00 41.84 175 THR A O 1
ATOM 1435 N N . PRO A 1 176 ? -5.771 18.122 -9.678 1.00 43.31 176 PRO A N 1
ATOM 1436 C CA . PRO A 1 176 ? -5.169 17.047 -10.459 1.00 43.31 176 PRO A CA 1
ATOM 1437 C C . PRO A 1 176 ? -4.364 17.590 -11.638 1.00 43.31 176 PRO A C 1
ATOM 1439 O O . PRO A 1 176 ? -4.886 18.406 -12.398 1.00 43.31 176 PRO A O 1
ATOM 1442 N N . ASP A 1 177 ? -3.158 17.068 -11.860 1.00 47.62 177 ASP A N 1
ATOM 1443 C CA . ASP A 1 177 ? -2.532 17.181 -13.176 1.00 47.62 177 ASP A CA 1
ATOM 1444 C C . ASP A 1 177 ? -3.449 16.522 -14.218 1.00 47.62 177 ASP A C 1
ATOM 1446 O O . ASP A 1 177 ? -3.791 15.338 -14.132 1.00 47.62 177 ASP A O 1
ATOM 1450 N N . ALA A 1 178 ? -3.922 17.335 -15.162 1.00 47.62 178 ALA A N 1
ATOM 1451 C CA . ALA A 1 178 ? -5.048 17.016 -16.035 1.00 47.62 178 ALA A CA 1
ATOM 1452 C C . ALA A 1 178 ? -4.671 16.151 -17.250 1.00 47.62 178 ALA A C 1
ATOM 1454 O O . ALA A 1 178 ? -5.560 15.754 -18.003 1.00 47.62 178 ALA A O 1
ATOM 1455 N N . VAL A 1 179 ? -3.384 15.877 -17.489 1.00 49.06 179 VAL A N 1
ATOM 1456 C CA . VAL A 1 179 ? -2.931 15.390 -18.803 1.00 49.06 179 VAL A CA 1
ATOM 1457 C C . VAL A 1 179 ? -3.080 13.876 -18.974 1.00 49.06 179 VAL A C 1
ATOM 1459 O O . VAL A 1 179 ? -3.749 13.445 -19.914 1.00 49.06 179 VAL A O 1
ATOM 1462 N N . PHE A 1 180 ? -2.617 13.067 -18.010 1.00 49.69 180 PHE A N 1
ATOM 1463 C CA . PHE A 1 180 ? -2.813 11.605 -18.016 1.00 49.69 180 PHE A CA 1
ATOM 1464 C C . PHE A 1 180 ? -4.297 11.220 -18.169 1.00 49.69 180 PHE A C 1
ATOM 1466 O O . PHE A 1 180 ? -4.657 10.317 -18.924 1.00 49.69 180 PHE A O 1
ATOM 1473 N N . LEU A 1 181 ? -5.181 11.960 -17.492 1.00 48.72 181 LEU A N 1
ATOM 1474 C CA . LEU A 1 181 ? -6.620 11.709 -17.508 1.00 48.72 181 LEU A CA 1
ATOM 1475 C C . LEU A 1 181 ? -7.337 12.307 -18.717 1.00 48.72 181 LEU A C 1
ATOM 1477 O O . LEU A 1 181 ? -8.337 11.732 -19.126 1.00 48.72 181 LEU A O 1
ATOM 1481 N N . ARG A 1 182 ? -6.844 13.390 -19.337 1.00 50.72 182 ARG A N 1
ATOM 1482 C CA . ARG A 1 182 ? -7.374 13.836 -20.638 1.00 50.72 182 ARG A CA 1
ATOM 1483 C C . ARG A 1 182 ? -7.198 12.754 -21.691 1.00 50.72 182 ARG A C 1
ATOM 1485 O O . ARG A 1 182 ? -8.128 12.506 -22.445 1.00 50.72 182 ARG A O 1
ATOM 1492 N N . HIS A 1 183 ? -6.054 12.074 -21.723 1.00 50.72 183 HIS A N 1
ATOM 1493 C CA . HIS A 1 183 ? -5.827 11.008 -22.700 1.00 50.72 183 HIS A CA 1
ATOM 1494 C C . HIS A 1 183 ? -6.709 9.771 -22.456 1.00 50.72 183 HIS A C 1
ATOM 1496 O O . HIS A 1 183 ? -7.221 9.197 -23.417 1.00 50.72 183 HIS A O 1
ATOM 1502 N N . LEU A 1 184 ? -6.966 9.411 -21.192 1.00 48.00 184 LEU A N 1
ATOM 1503 C CA . LEU A 1 184 ? -7.921 8.353 -20.820 1.00 48.00 184 LEU A CA 1
ATOM 1504 C C . LEU A 1 184 ? -9.387 8.744 -21.092 1.00 48.00 184 LEU A C 1
ATOM 1506 O O . LEU A 1 184 ? -10.119 7.980 -21.714 1.00 48.00 184 LEU A O 1
ATOM 1510 N N . ALA A 1 185 ? -9.812 9.934 -20.658 1.00 47.53 185 ALA A N 1
ATOM 1511 C CA . ALA A 1 185 ? -11.195 10.409 -20.762 1.00 47.53 185 ALA A CA 1
ATOM 1512 C C . ALA A 1 185 ? -11.607 10.777 -22.198 1.00 47.53 185 ALA A C 1
ATOM 1514 O O . ALA A 1 185 ? -12.779 10.665 -22.543 1.00 47.53 185 ALA A O 1
ATOM 1515 N N . ASN A 1 186 ? -10.660 11.167 -23.060 1.00 55.62 186 ASN A N 1
ATOM 1516 C CA . ASN A 1 186 ? -10.936 11.469 -24.469 1.00 55.62 186 ASN A CA 1
ATOM 1517 C C . ASN A 1 186 ? -11.079 10.211 -25.347 1.00 55.62 186 ASN A C 1
ATOM 1519 O O . ASN A 1 186 ? -11.114 10.335 -26.570 1.00 55.62 186 ASN A O 1
ATOM 1523 N N . GLY A 1 187 ? -11.104 9.004 -24.765 1.00 46.00 187 GLY A N 1
ATOM 1524 C CA . GLY A 1 187 ? -11.242 7.757 -25.526 1.00 46.00 187 GLY A CA 1
ATOM 1525 C C . GLY A 1 187 ? -10.094 7.503 -26.511 1.00 46.00 187 GLY A C 1
ATOM 1526 O O . GLY A 1 187 ? -10.227 6.673 -27.403 1.00 46.00 187 GLY A O 1
ATOM 1527 N N . GLN A 1 188 ? -8.960 8.202 -26.360 1.00 51.00 188 GLN A N 1
ATOM 1528 C CA . GLN A 1 188 ? -7.769 8.013 -27.201 1.00 51.00 188 GLN A CA 1
ATOM 1529 C C . GLN A 1 188 ? -7.026 6.707 -26.874 1.00 51.00 188 GLN A C 1
ATOM 1531 O O . GLN A 1 188 ? -6.082 6.336 -27.567 1.00 51.00 188 GLN A O 1
ATOM 1536 N N . LEU A 1 189 ? -7.473 6.007 -25.831 1.00 47.12 189 LEU A N 1
ATOM 1537 C CA . LEU A 1 189 ? -7.133 4.632 -25.505 1.00 47.12 189 LEU A CA 1
ATOM 1538 C C . LEU A 1 189 ? -8.268 3.711 -25.927 1.00 47.12 189 LEU A C 1
ATOM 1540 O O . LEU A 1 189 ? -9.289 3.601 -25.246 1.00 47.12 189 LEU A O 1
ATOM 1544 N N . VAL A 1 190 ? -8.069 3.012 -27.032 1.00 46.19 190 VAL A N 1
ATOM 1545 C CA . VAL A 1 190 ? -8.949 1.917 -27.420 1.00 46.19 190 VAL A CA 1
ATOM 1546 C C . VAL A 1 190 ? -8.576 0.700 -26.561 1.00 46.19 190 VAL A C 1
ATOM 1548 O O . VAL A 1 190 ? -7.563 0.047 -26.775 1.00 46.19 190 VAL A O 1
ATOM 1551 N N . VAL A 1 191 ? -9.388 0.424 -25.535 1.00 46.38 191 VAL A N 1
ATOM 1552 C CA . VAL A 1 191 ? -9.200 -0.663 -24.545 1.00 46.38 191 VAL A CA 1
ATOM 1553 C C . VAL A 1 191 ? -9.280 -2.066 -25.182 1.00 46.38 191 VAL A C 1
ATOM 1555 O O . VAL A 1 191 ? -8.903 -3.048 -24.547 1.00 46.38 191 VAL A O 1
ATOM 1558 N N . SER A 1 192 ? -9.755 -2.188 -26.427 1.00 45.28 192 SER A N 1
ATOM 1559 C CA . SER A 1 192 ? -9.952 -3.484 -27.091 1.00 45.28 192 SER A CA 1
ATOM 1560 C C . SER A 1 192 ? -8.669 -4.166 -27.578 1.00 45.28 192 SER A C 1
ATOM 1562 O O . SER A 1 192 ? -8.732 -5.359 -27.851 1.00 45.28 192 SER A O 1
ATOM 1564 N N . ASP A 1 193 ? -7.527 -3.467 -27.612 1.00 43.75 193 ASP A N 1
ATOM 1565 C CA . ASP A 1 193 ? -6.229 -4.022 -28.053 1.00 43.75 193 ASP A CA 1
ATOM 1566 C C . ASP A 1 193 ? -5.244 -4.260 -26.892 1.00 43.75 193 ASP A C 1
ATOM 1568 O O . ASP A 1 193 ? -4.042 -4.432 -27.091 1.00 43.75 193 ASP A O 1
ATOM 1572 N N . LEU A 1 194 ? -5.727 -4.238 -25.647 1.00 48.03 194 LEU A N 1
ATOM 1573 C CA . LEU A 1 194 ? -4.859 -4.345 -24.479 1.00 48.03 194 LEU A CA 1
ATOM 1574 C C . LEU A 1 194 ? -4.309 -5.770 -24.323 1.00 48.03 194 LEU A C 1
ATOM 1576 O O . LEU A 1 194 ? -5.006 -6.681 -23.879 1.00 48.03 194 LEU A O 1
ATOM 1580 N N . THR A 1 195 ? -3.026 -5.920 -24.647 1.00 63.06 195 THR A N 1
ATOM 1581 C CA . THR A 1 195 ? -2.163 -7.055 -24.302 1.00 63.06 195 THR A CA 1
ATOM 1582 C C . THR A 1 195 ? -2.207 -7.375 -22.799 1.00 63.06 195 THR A C 1
ATOM 1584 O O . THR A 1 195 ? -2.575 -6.526 -21.980 1.00 63.06 195 THR A O 1
ATOM 1587 N N . GLU A 1 196 ? -1.761 -8.577 -22.404 1.00 65.00 196 GLU A N 1
ATOM 1588 C CA . GLU A 1 196 ? -1.648 -9.015 -20.993 1.00 65.00 196 GLU A CA 1
ATOM 1589 C C . GLU A 1 196 ? -0.912 -8.000 -20.088 1.00 65.00 196 GLU A C 1
ATOM 1591 O O . GLU A 1 196 ? -1.154 -7.929 -18.884 1.00 65.00 196 GLU A O 1
ATOM 1596 N N . THR A 1 197 ? -0.060 -7.150 -20.667 1.00 69.31 197 THR A N 1
ATOM 1597 C CA . THR A 1 197 ? 0.741 -6.136 -19.969 1.00 69.31 197 THR A CA 1
ATOM 1598 C C . THR A 1 197 ? -0.007 -4.854 -19.607 1.00 69.31 197 THR A C 1
ATOM 1600 O O . THR A 1 197 ? 0.431 -4.126 -18.713 1.00 69.31 197 THR A O 1
ATOM 1603 N N . ALA A 1 198 ? -1.136 -4.537 -20.244 1.00 69.69 198 ALA A N 1
ATOM 1604 C CA . ALA A 1 198 ? -1.782 -3.251 -19.999 1.00 69.69 198 ALA A CA 1
ATOM 1605 C C . ALA A 1 198 ? -2.407 -3.116 -18.597 1.00 69.69 198 ALA A C 1
ATOM 1607 O O . ALA A 1 198 ? -2.223 -2.070 -17.973 1.00 69.69 198 ALA A O 1
ATOM 1608 N N . PRO A 1 199 ? -3.102 -4.132 -18.040 1.00 70.81 199 PRO A N 1
ATOM 1609 C CA . PRO A 1 199 ? -3.568 -4.083 -16.653 1.00 70.81 199 PRO A CA 1
ATOM 1610 C C . PRO A 1 199 ? -2.423 -3.877 -15.650 1.00 70.81 199 PRO A C 1
ATOM 1612 O O . PRO A 1 199 ? -2.576 -3.110 -14.700 1.00 70.81 199 PRO A O 1
ATOM 1615 N N . ILE A 1 200 ? -1.268 -4.510 -15.895 1.00 77.50 200 ILE A N 1
ATOM 1616 C CA . ILE A 1 200 ? -0.058 -4.364 -15.074 1.00 77.50 200 ILE A CA 1
ATOM 1617 C C . ILE A 1 200 ? 0.416 -2.905 -15.105 1.00 77.50 200 ILE A C 1
ATOM 1619 O O . ILE A 1 200 ? 0.609 -2.298 -14.050 1.00 77.50 200 ILE A O 1
ATOM 1623 N N . PHE A 1 201 ? 0.519 -2.315 -16.300 1.00 79.00 201 PHE A N 1
ATOM 1624 C CA . PHE A 1 201 ? 0.908 -0.916 -16.478 1.00 79.00 201 PHE A CA 1
ATOM 1625 C C . PHE A 1 201 ? -0.047 0.060 -15.782 1.00 79.00 201 PHE A C 1
ATOM 1627 O O . PHE A 1 201 ? 0.402 0.960 -15.073 1.00 79.00 201 PHE A O 1
ATOM 1634 N N . TYR A 1 202 ? -1.363 -0.109 -15.953 1.00 71.88 202 TYR A N 1
ATOM 1635 C CA . TYR A 1 202 ? -2.346 0.778 -15.325 1.00 71.88 202 TYR A CA 1
ATOM 1636 C C . TYR A 1 202 ? -2.253 0.747 -13.805 1.00 71.88 202 TYR A C 1
ATOM 1638 O O . TYR A 1 202 ? -2.205 1.805 -13.180 1.00 71.88 202 TYR A O 1
ATOM 1646 N N . ASN A 1 203 ? -2.160 -0.444 -13.214 1.00 75.94 203 ASN A N 1
ATOM 1647 C CA . ASN A 1 203 ? -2.002 -0.580 -11.771 1.00 75.94 203 ASN A CA 1
ATOM 1648 C C . ASN A 1 203 ? -0.696 0.068 -11.289 1.00 75.94 203 ASN A C 1
ATOM 1650 O O . ASN A 1 203 ? -0.713 0.816 -10.310 1.00 75.94 203 ASN A O 1
ATOM 1654 N N . ALA A 1 204 ? 0.415 -0.139 -12.005 1.00 81.00 204 ALA A N 1
ATOM 1655 C CA . ALA A 1 204 ? 1.701 0.482 -11.687 1.00 81.00 204 ALA A CA 1
ATOM 1656 C C . ALA A 1 204 ? 1.623 2.017 -11.714 1.00 81.00 204 ALA A C 1
ATOM 1658 O O . ALA A 1 204 ? 2.088 2.696 -10.794 1.00 81.00 204 ALA A O 1
ATOM 1659 N N . MET A 1 205 ? 0.970 2.570 -12.740 1.00 77.19 205 MET A N 1
ATOM 1660 C CA . MET A 1 205 ? 0.740 4.006 -12.864 1.00 77.19 205 MET A CA 1
ATOM 1661 C C . MET A 1 205 ? -0.145 4.538 -11.741 1.00 77.19 205 MET A C 1
ATOM 1663 O O . MET A 1 205 ? 0.175 5.577 -11.174 1.00 77.19 205 MET A O 1
ATOM 1667 N N . CYS A 1 206 ? -1.214 3.836 -11.365 1.00 73.38 206 CYS A N 1
ATOM 1668 C CA . CYS A 1 206 ? -2.075 4.233 -10.251 1.00 73.38 206 CYS A CA 1
ATOM 1669 C C . CYS A 1 206 ? -1.326 4.280 -8.923 1.00 73.38 206 CYS A C 1
ATOM 1671 O O . CYS A 1 206 ? -1.491 5.238 -8.166 1.00 73.38 206 CYS A O 1
ATOM 1673 N N . PHE A 1 207 ? -0.477 3.289 -8.657 1.00 81.25 207 PHE A N 1
ATOM 1674 C CA . PHE A 1 207 ? 0.371 3.277 -7.474 1.00 81.25 207 PHE A CA 1
ATOM 1675 C C . PHE A 1 207 ? 1.349 4.447 -7.456 1.00 81.25 207 PHE A C 1
ATOM 1677 O O . PHE A 1 207 ? 1.355 5.223 -6.502 1.00 81.25 207 PHE A O 1
ATOM 1684 N N . SER A 1 208 ? 2.102 4.638 -8.541 1.00 78.50 208 SER A N 1
ATOM 1685 C CA . SER A 1 208 ? 3.021 5.771 -8.655 1.00 78.50 208 SER A CA 1
ATOM 1686 C C . SER A 1 208 ? 2.298 7.104 -8.491 1.00 78.50 208 SER A C 1
ATOM 1688 O O . SER A 1 208 ? 2.762 7.976 -7.769 1.00 78.50 208 SER A O 1
ATOM 1690 N N . TYR A 1 209 ? 1.152 7.254 -9.145 1.00 74.62 209 TYR A N 1
ATOM 1691 C CA . TYR A 1 209 ? 0.383 8.485 -9.129 1.00 74.62 209 TYR A CA 1
ATOM 1692 C C . TYR A 1 209 ? -0.131 8.827 -7.725 1.00 74.62 209 TYR A C 1
ATOM 1694 O O . TYR A 1 209 ? -0.122 9.979 -7.293 1.00 74.62 209 TYR A O 1
ATOM 1702 N N . THR A 1 210 ? -0.568 7.804 -6.996 1.00 74.81 210 THR A N 1
ATOM 1703 C CA . THR A 1 210 ? -1.004 7.929 -5.607 1.00 74.81 210 THR A CA 1
ATOM 1704 C C . THR A 1 210 ? 0.141 8.409 -4.719 1.00 74.81 210 THR A C 1
ATOM 1706 O O . THR A 1 210 ? -0.049 9.324 -3.920 1.00 74.81 210 THR A O 1
ATOM 1709 N N . SER A 1 211 ? 1.342 7.857 -4.898 1.00 79.06 211 SER A N 1
ATOM 1710 C CA . SER A 1 211 ? 2.537 8.324 -4.195 1.00 79.06 211 SER A CA 1
ATOM 1711 C C . SER A 1 211 ? 2.885 9.777 -4.508 1.00 79.06 211 SER A C 1
ATOM 1713 O O . SER A 1 211 ? 3.147 10.542 -3.581 1.00 79.06 211 SER A O 1
ATOM 1715 N N . ASP A 1 212 ? 2.848 10.178 -5.780 1.00 73.38 212 ASP A N 1
ATOM 1716 C CA . ASP A 1 212 ? 3.151 11.552 -6.202 1.00 73.38 212 ASP A CA 1
ATOM 1717 C C . ASP A 1 212 ? 2.168 12.556 -5.580 1.00 73.38 212 ASP A C 1
ATOM 1719 O O . ASP A 1 212 ? 2.556 13.629 -5.114 1.00 73.38 212 ASP A O 1
ATOM 1723 N N . LEU A 1 213 ? 0.888 12.185 -5.491 1.00 71.75 213 LEU A N 1
ATOM 1724 C CA . LEU A 1 213 ? -0.120 12.992 -4.810 1.00 71.75 213 LEU A CA 1
ATOM 1725 C C . LEU A 1 213 ? 0.122 13.118 -3.311 1.00 71.75 213 LEU A C 1
ATOM 1727 O O . LEU A 1 213 ? -0.014 14.210 -2.760 1.00 71.75 213 LEU A O 1
ATOM 1731 N N . LEU A 1 214 ? 0.452 12.011 -2.650 1.00 71.50 214 LEU A N 1
ATOM 1732 C CA . LEU A 1 214 ? 0.793 12.018 -1.232 1.00 71.50 214 LEU A CA 1
ATOM 1733 C C . LEU A 1 214 ? 2.021 12.904 -0.979 1.00 71.50 214 LEU A C 1
ATOM 1735 O O . LEU A 1 214 ? 2.020 13.686 -0.029 1.00 71.50 214 LEU A O 1
ATOM 1739 N N . LEU A 1 215 ? 3.013 12.857 -1.878 1.00 71.19 215 LEU A N 1
ATOM 1740 C CA . LEU A 1 215 ? 4.187 13.723 -1.824 1.00 71.19 215 LEU A CA 1
ATOM 1741 C C . LEU A 1 215 ? 3.841 15.208 -2.014 1.00 71.19 215 LEU A C 1
ATOM 1743 O O . LEU A 1 215 ? 4.392 16.061 -1.321 1.00 71.19 215 LEU A O 1
ATOM 1747 N N . GLY A 1 216 ? 2.934 15.523 -2.942 1.00 67.25 216 GLY A N 1
ATOM 1748 C CA . GLY A 1 216 ? 2.512 16.896 -3.235 1.00 67.25 216 GLY A CA 1
ATOM 1749 C C . GLY A 1 216 ? 1.622 17.528 -2.158 1.00 67.25 216 GLY A C 1
ATOM 1750 O O . GLY A 1 216 ? 1.622 18.747 -2.006 1.00 67.25 216 GLY A O 1
ATOM 1751 N N . ARG A 1 217 ? 0.878 16.718 -1.391 1.00 64.25 217 ARG A N 1
ATOM 1752 C CA . ARG A 1 217 ? -0.002 17.186 -0.299 1.00 64.25 217 ARG A CA 1
ATOM 1753 C C . ARG A 1 217 ? 0.753 17.634 0.945 1.00 64.25 217 ARG A C 1
ATOM 1755 O O . ARG A 1 217 ? 0.246 18.438 1.723 1.00 64.25 217 ARG A O 1
ATOM 1762 N N . GLN A 1 218 ? 1.942 17.094 1.169 1.00 60.44 218 GLN A N 1
ATOM 1763 C CA . GLN A 1 218 ? 2.639 17.283 2.428 1.00 60.44 218 GLN A CA 1
ATOM 1764 C C . GLN A 1 218 ? 3.689 18.382 2.290 1.00 60.44 218 GLN A C 1
ATOM 1766 O O . GLN A 1 218 ? 4.666 18.263 1.551 1.00 60.44 218 GLN A O 1
ATOM 1771 N N . LYS A 1 219 ? 3.529 19.457 3.071 1.00 57.59 219 LYS A N 1
ATOM 1772 C CA . LYS A 1 219 ? 4.613 20.407 3.354 1.00 57.59 219 LYS A CA 1
ATOM 1773 C C . LYS A 1 219 ? 5.643 19.731 4.266 1.00 57.59 219 LYS A C 1
ATOM 1775 O O . LYS A 1 219 ? 5.802 20.096 5.427 1.00 57.59 219 LYS A O 1
ATOM 1780 N N . PHE A 1 220 ? 6.351 18.728 3.744 1.00 57.75 220 PHE A N 1
ATOM 1781 C CA . PHE A 1 220 ? 7.396 18.001 4.474 1.00 57.75 220 PHE A CA 1
ATOM 1782 C C . PHE A 1 220 ? 8.491 18.915 5.020 1.00 57.75 220 PHE A C 1
ATOM 1784 O O . PHE A 1 220 ? 9.237 18.499 5.899 1.00 57.75 220 PHE A O 1
ATOM 1791 N N . SER A 1 221 ? 8.644 20.125 4.476 1.00 55.56 221 SER A N 1
ATOM 1792 C CA . SER A 1 221 ? 9.672 21.068 4.911 1.00 55.56 221 SER A CA 1
ATOM 1793 C C . SER A 1 221 ? 9.533 21.452 6.382 1.00 55.56 221 SER A C 1
ATOM 1795 O O . SER A 1 221 ? 10.557 21.669 7.027 1.00 55.56 221 SER A O 1
ATOM 1797 N N . ASP A 1 222 ? 8.306 21.466 6.912 1.00 60.09 222 ASP A N 1
ATOM 1798 C CA . ASP A 1 222 ? 8.010 22.115 8.194 1.00 60.09 222 ASP A CA 1
ATOM 1799 C C . ASP A 1 222 ? 7.719 21.108 9.321 1.00 60.09 222 ASP A C 1
ATOM 1801 O O . ASP A 1 222 ? 7.688 21.474 10.496 1.00 60.09 222 ASP A O 1
ATOM 1805 N N . SER A 1 223 ? 7.517 19.827 8.994 1.00 59.88 223 SER A N 1
ATOM 1806 C CA . SER A 1 223 ? 7.261 18.779 9.990 1.00 59.88 223 SER A CA 1
ATOM 1807 C C . SER A 1 223 ? 8.553 18.330 10.695 1.00 59.88 223 SER A C 1
ATOM 1809 O O . SER A 1 223 ? 9.622 18.371 10.087 1.00 59.88 223 SER A O 1
ATOM 1811 N N . PRO A 1 224 ? 8.505 17.850 11.951 1.00 66.69 224 PRO A N 1
ATOM 1812 C CA . PRO A 1 224 ? 9.634 17.157 12.576 1.00 66.69 224 PRO A CA 1
ATOM 1813 C C . PRO A 1 224 ? 10.042 15.905 11.781 1.00 66.69 224 PRO A C 1
ATOM 1815 O O . PRO A 1 224 ? 9.191 15.265 11.164 1.00 66.69 224 PRO A O 1
ATOM 1818 N N . ASP A 1 225 ? 11.322 15.523 11.808 1.00 64.94 225 ASP A N 1
ATOM 1819 C CA . ASP A 1 225 ? 11.834 14.390 11.014 1.00 64.94 225 ASP A CA 1
ATOM 1820 C C . ASP A 1 225 ? 11.142 13.052 11.338 1.00 64.94 225 ASP A C 1
ATOM 1822 O O . ASP A 1 225 ? 10.916 12.246 10.436 1.00 64.94 225 ASP A O 1
ATOM 1826 N N . GLU A 1 226 ? 10.720 12.839 12.590 1.00 60.03 226 GLU A N 1
ATOM 1827 C CA . GLU A 1 226 ? 9.930 11.660 12.977 1.00 60.03 226 GLU A CA 1
ATOM 1828 C C . GLU A 1 226 ? 8.572 11.629 12.266 1.00 60.03 226 GLU A C 1
ATOM 1830 O O . GLU A 1 226 ? 8.186 10.607 11.704 1.00 60.03 226 GLU A O 1
ATOM 1835 N N . VAL A 1 227 ? 7.881 12.768 12.186 1.00 61.25 227 VAL A N 1
ATOM 1836 C CA . VAL A 1 227 ? 6.603 12.881 11.470 1.00 61.25 227 VAL A CA 1
ATOM 1837 C C . VAL A 1 227 ? 6.807 12.638 9.977 1.00 61.25 227 VAL A C 1
ATOM 1839 O O . VAL A 1 227 ? 6.058 11.869 9.381 1.00 61.25 227 VAL A O 1
ATOM 1842 N N . LYS A 1 228 ? 7.865 13.206 9.377 1.00 67.50 228 LYS A N 1
ATOM 1843 C CA . LYS A 1 228 ? 8.195 12.971 7.958 1.00 67.50 228 LYS A CA 1
ATOM 1844 C C . LYS A 1 228 ? 8.352 11.486 7.650 1.00 67.50 228 LYS A C 1
ATOM 1846 O O . LYS A 1 228 ? 7.915 11.039 6.596 1.00 67.50 228 LYS A O 1
ATOM 1851 N N . TRP A 1 229 ? 8.944 10.717 8.562 1.00 65.81 229 TRP A N 1
ATOM 1852 C CA . TRP A 1 229 ? 9.133 9.284 8.369 1.00 65.81 229 TRP A CA 1
ATOM 1853 C C . TRP A 1 229 ? 7.803 8.527 8.255 1.00 65.81 229 TRP A C 1
ATOM 1855 O O . TRP A 1 229 ? 7.598 7.774 7.302 1.00 65.81 229 TRP A O 1
ATOM 1865 N N . HIS A 1 230 ? 6.871 8.781 9.176 1.00 65.56 230 HIS A N 1
ATOM 1866 C CA . HIS A 1 230 ? 5.536 8.176 9.141 1.00 65.56 230 HIS A CA 1
ATOM 1867 C C . HIS A 1 230 ? 4.708 8.652 7.948 1.00 65.56 230 HIS A C 1
ATOM 1869 O O . HIS A 1 230 ? 3.916 7.898 7.399 1.00 65.56 230 HIS A O 1
ATOM 1875 N N . LEU A 1 231 ? 4.927 9.883 7.511 1.00 66.38 231 LEU A N 1
ATOM 1876 C CA . LEU A 1 231 ? 4.269 10.462 6.354 1.00 66.38 231 LEU A CA 1
ATOM 1877 C C . LEU A 1 231 ? 4.766 9.885 5.008 1.00 66.38 231 LEU A C 1
ATOM 1879 O O . LEU A 1 231 ? 3.990 9.766 4.058 1.00 66.38 231 LEU A O 1
ATOM 1883 N N . CYS A 1 232 ? 6.037 9.477 4.930 1.00 71.38 232 CYS A N 1
ATOM 1884 C CA . CYS A 1 232 ? 6.642 8.866 3.741 1.00 71.38 232 CYS A CA 1
ATOM 1885 C C . CYS A 1 232 ? 6.228 7.406 3.523 1.00 71.38 232 CYS A C 1
ATOM 1887 O O . CYS A 1 232 ? 6.462 6.849 2.451 1.00 71.38 232 CYS A O 1
ATOM 1889 N N . LEU A 1 233 ? 5.634 6.750 4.515 1.00 72.94 233 LEU A N 1
ATOM 1890 C CA . LEU A 1 233 ? 5.405 5.313 4.452 1.00 72.94 233 LEU A CA 1
ATOM 1891 C C . LEU A 1 233 ? 4.443 4.862 3.351 1.00 72.94 233 LEU A C 1
ATOM 1893 O O . LEU A 1 233 ? 4.809 3.980 2.567 1.00 72.94 233 LEU A O 1
ATOM 1897 N N . PRO A 1 234 ? 3.256 5.474 3.223 1.00 76.88 234 PRO A N 1
ATOM 1898 C CA . PRO A 1 234 ? 2.331 5.144 2.148 1.00 76.88 234 PRO A CA 1
ATOM 1899 C C . PRO A 1 234 ? 2.907 5.486 0.771 1.00 76.88 234 PRO A C 1
ATOM 1901 O O . PRO A 1 234 ? 2.675 4.752 -0.186 1.00 76.88 234 PRO A O 1
ATOM 1904 N N . VAL A 1 235 ? 3.722 6.545 0.674 1.00 78.50 235 VAL A N 1
ATOM 1905 C CA . VAL A 1 235 ? 4.451 6.916 -0.553 1.00 78.50 235 VAL A CA 1
ATOM 1906 C C . VAL A 1 235 ? 5.403 5.799 -0.965 1.00 78.50 235 VAL A C 1
ATOM 1908 O O . VAL A 1 235 ? 5.380 5.350 -2.110 1.00 78.50 235 VAL A O 1
ATOM 1911 N N . ILE A 1 236 ? 6.237 5.342 -0.032 1.00 78.25 236 ILE A N 1
ATOM 1912 C CA . ILE A 1 236 ? 7.246 4.320 -0.293 1.00 78.25 236 ILE A CA 1
ATOM 1913 C C . ILE A 1 236 ? 6.584 2.974 -0.618 1.00 78.25 236 ILE A C 1
ATOM 1915 O O . ILE A 1 236 ? 7.003 2.293 -1.552 1.00 78.25 236 ILE A O 1
ATOM 1919 N N . CYS A 1 237 ? 5.526 2.612 0.109 1.00 82.25 237 CYS A N 1
ATOM 1920 C CA . CYS A 1 237 ? 4.765 1.389 -0.125 1.00 82.25 237 CYS A CA 1
ATOM 1921 C C . CYS A 1 237 ? 4.156 1.372 -1.536 1.00 82.25 237 CYS A C 1
ATOM 1923 O O . CYS A 1 237 ? 4.400 0.441 -2.304 1.00 82.25 237 CYS A O 1
ATOM 1925 N N . ASN A 1 238 ? 3.452 2.441 -1.916 1.00 82.81 238 ASN A N 1
ATOM 1926 C CA . ASN A 1 238 ? 2.890 2.588 -3.257 1.00 82.81 238 ASN A CA 1
ATOM 1927 C C . ASN A 1 238 ? 3.996 2.628 -4.339 1.00 82.81 238 ASN A C 1
ATOM 1929 O O . ASN A 1 238 ? 3.850 1.987 -5.376 1.00 82.81 238 ASN A O 1
ATOM 1933 N N . HIS A 1 239 ? 5.157 3.250 -4.097 1.00 82.75 239 HIS A N 1
ATOM 1934 C CA . HIS A 1 239 ? 6.286 3.172 -5.037 1.00 82.75 239 HIS A CA 1
ATOM 1935 C C . HIS A 1 239 ? 6.829 1.752 -5.203 1.00 82.75 239 HIS A C 1
ATOM 1937 O O . HIS A 1 239 ? 7.087 1.342 -6.330 1.00 82.75 239 HIS A O 1
ATOM 1943 N N . ALA A 1 240 ? 6.979 0.987 -4.120 1.00 85.19 240 ALA A N 1
ATOM 1944 C CA . ALA A 1 240 ? 7.441 -0.396 -4.195 1.00 85.19 240 ALA A CA 1
ATOM 1945 C C . ALA A 1 240 ? 6.487 -1.268 -5.031 1.00 85.19 240 ALA A C 1
ATOM 1947 O O . ALA A 1 240 ? 6.947 -2.044 -5.867 1.00 85.19 240 ALA A O 1
ATOM 1948 N N . PHE A 1 241 ? 5.170 -1.086 -4.875 1.00 84.69 241 PHE A N 1
ATOM 1949 C CA . PHE A 1 241 ? 4.176 -1.749 -5.726 1.00 84.69 241 PHE A CA 1
ATOM 1950 C C . PHE A 1 241 ? 4.273 -1.319 -7.193 1.00 84.69 241 PHE A C 1
ATOM 1952 O O . PHE A 1 241 ? 4.212 -2.164 -8.085 1.00 84.69 241 PHE A O 1
ATOM 1959 N N . ALA A 1 242 ? 4.457 -0.024 -7.462 1.00 86.06 242 ALA A N 1
ATOM 1960 C CA . ALA A 1 242 ? 4.645 0.463 -8.826 1.00 86.06 242 ALA A CA 1
ATOM 1961 C C . ALA A 1 242 ? 5.896 -0.147 -9.480 1.00 86.06 242 ALA A C 1
ATOM 1963 O O . ALA A 1 242 ? 5.826 -0.637 -10.603 1.00 86.06 242 ALA A O 1
ATOM 1964 N N . ILE A 1 243 ? 7.020 -0.157 -8.758 1.00 87.88 243 ILE A N 1
ATOM 1965 C CA . ILE A 1 243 ? 8.301 -0.729 -9.193 1.00 87.88 243 ILE A CA 1
ATOM 1966 C C . ILE A 1 243 ? 8.150 -2.209 -9.522 1.00 87.88 243 ILE A C 1
ATOM 1968 O O . ILE A 1 243 ? 8.561 -2.632 -10.596 1.00 87.88 243 ILE A O 1
ATOM 1972 N N . GLU A 1 244 ? 7.542 -2.987 -8.627 1.00 88.56 244 GLU A N 1
ATOM 1973 C CA . GLU A 1 244 ? 7.292 -4.405 -8.866 1.00 88.56 244 GLU A CA 1
ATOM 1974 C C . GLU A 1 244 ? 6.511 -4.614 -10.165 1.00 88.56 244 GLU A C 1
ATOM 1976 O O . GLU A 1 244 ? 6.953 -5.364 -11.029 1.00 88.56 244 GLU A O 1
ATOM 1981 N N . LEU A 1 245 ? 5.368 -3.943 -10.325 1.00 86.19 245 LEU A N 1
ATOM 1982 C CA . LEU A 1 245 ? 4.525 -4.114 -11.506 1.00 86.19 245 LEU A CA 1
ATOM 1983 C C . LEU A 1 245 ? 5.243 -3.670 -12.785 1.00 86.19 245 LEU A C 1
ATOM 1985 O O . LEU A 1 245 ? 5.131 -4.337 -13.811 1.00 86.19 245 LEU A O 1
ATOM 1989 N N . PHE A 1 246 ? 6.033 -2.599 -12.733 1.00 88.31 246 PHE A N 1
ATOM 1990 C CA . PHE A 1 246 ? 6.841 -2.197 -13.875 1.00 88.31 246 PHE A CA 1
ATOM 1991 C C . PHE A 1 246 ? 7.951 -3.202 -14.207 1.00 88.31 246 PHE A C 1
ATOM 1993 O O . PHE A 1 246 ? 8.155 -3.485 -15.384 1.00 88.31 246 PHE A O 1
ATOM 2000 N N . LEU A 1 247 ? 8.624 -3.793 -13.214 1.00 87.44 247 LEU A N 1
ATOM 2001 C CA . LEU A 1 247 ? 9.590 -4.870 -13.454 1.00 87.44 247 LEU A CA 1
ATOM 2002 C C . LEU A 1 247 ? 8.906 -6.068 -14.120 1.00 87.44 247 LEU A C 1
ATOM 2004 O O . LEU A 1 247 ? 9.377 -6.531 -15.152 1.00 87.44 247 LEU A O 1
ATOM 2008 N N . LYS A 1 248 ? 7.753 -6.510 -13.604 1.00 89.00 248 LYS A N 1
ATOM 2009 C CA . LYS A 1 248 ? 6.957 -7.597 -14.204 1.00 89.00 248 LYS A CA 1
ATOM 2010 C C . LYS A 1 248 ? 6.549 -7.299 -15.643 1.00 89.00 248 LYS A C 1
ATOM 2012 O O . LYS A 1 248 ? 6.601 -8.178 -16.504 1.00 89.00 248 LYS A O 1
ATOM 2017 N N . MET A 1 249 ? 6.185 -6.049 -15.921 1.00 86.50 249 MET A N 1
ATOM 2018 C CA . MET A 1 249 ? 5.889 -5.598 -17.275 1.00 86.50 249 MET A CA 1
ATOM 2019 C C . MET A 1 249 ? 7.118 -5.708 -18.183 1.00 86.50 249 MET A C 1
ATOM 2021 O O . MET A 1 249 ? 6.999 -6.295 -19.252 1.00 86.50 249 MET A O 1
ATOM 2025 N N . ILE A 1 250 ? 8.286 -5.204 -17.769 1.00 86.31 250 ILE A N 1
ATOM 2026 C CA . ILE A 1 250 ? 9.520 -5.295 -18.568 1.00 86.31 250 ILE A CA 1
ATOM 2027 C C . ILE A 1 250 ? 9.893 -6.760 -18.821 1.00 86.31 250 ILE A C 1
ATOM 2029 O O . ILE A 1 250 ? 10.136 -7.119 -19.967 1.00 86.31 250 ILE A O 1
ATOM 2033 N N . ILE A 1 251 ? 9.861 -7.615 -17.792 1.00 89.50 251 ILE A N 1
ATOM 2034 C CA . ILE A 1 251 ? 10.117 -9.060 -17.924 1.00 89.50 251 ILE A CA 1
ATOM 2035 C C . ILE A 1 251 ? 9.196 -9.663 -19.000 1.00 89.50 251 ILE A C 1
ATOM 2037 O O . ILE A 1 251 ? 9.656 -10.406 -19.866 1.00 89.50 251 ILE A O 1
ATOM 2041 N N . THR A 1 252 ? 7.910 -9.293 -18.982 1.00 86.06 252 THR A N 1
ATOM 2042 C CA . THR A 1 252 ? 6.929 -9.756 -19.976 1.00 86.06 252 THR A CA 1
ATOM 2043 C C . THR A 1 252 ? 7.269 -9.280 -21.390 1.00 86.06 252 THR A C 1
ATOM 2045 O O . THR A 1 252 ? 7.209 -10.052 -22.344 1.00 86.06 252 THR A O 1
ATOM 2048 N N . LEU A 1 253 ? 7.667 -8.014 -21.536 1.00 83.12 253 LEU A N 1
ATOM 2049 C CA . LEU A 1 253 ? 8.072 -7.437 -22.823 1.00 83.12 253 LEU A CA 1
ATOM 2050 C C . LEU A 1 253 ? 9.353 -8.067 -23.384 1.00 83.12 253 LEU A C 1
ATOM 2052 O O . LEU A 1 253 ? 9.533 -8.109 -24.596 1.00 83.12 253 LEU A O 1
ATOM 2056 N N . GLU A 1 254 ? 10.223 -8.590 -22.524 1.00 90.38 254 GLU A N 1
ATOM 2057 C CA . GLU A 1 254 ? 11.429 -9.323 -22.920 1.00 90.38 254 GLU A CA 1
ATOM 2058 C C . GLU A 1 254 ? 11.152 -10.768 -23.371 1.00 90.38 254 GLU A C 1
ATOM 2060 O O . GLU A 1 254 ? 12.088 -11.495 -23.705 1.00 90.38 254 GLU A O 1
ATOM 2065 N N . GLY A 1 255 ? 9.882 -11.188 -23.409 1.00 88.25 255 GLY A N 1
ATOM 2066 C CA . GLY A 1 255 ? 9.462 -12.523 -23.842 1.00 88.25 255 GLY A CA 1
ATOM 2067 C C . GLY A 1 255 ? 9.473 -13.575 -22.732 1.00 88.25 255 GLY A C 1
ATOM 2068 O O . GLY A 1 255 ? 9.234 -14.752 -23.003 1.00 88.25 255 GLY A O 1
ATOM 2069 N N . ASN A 1 256 ? 9.727 -13.169 -21.487 1.00 86.81 256 ASN A N 1
ATOM 2070 C CA . ASN A 1 256 ? 9.565 -14.027 -20.319 1.00 86.81 256 ASN A CA 1
ATOM 2071 C C . ASN A 1 256 ? 8.114 -13.942 -19.804 1.00 86.81 256 ASN A C 1
ATOM 2073 O O . ASN A 1 256 ? 7.375 -13.025 -20.138 1.00 86.81 256 ASN A O 1
ATOM 2077 N N . GLY A 1 257 ? 7.670 -14.885 -18.969 1.00 85.00 257 GLY A N 1
ATOM 2078 C CA . GLY A 1 257 ? 6.429 -14.683 -18.200 1.00 85.00 257 GLY A CA 1
ATOM 2079 C C . GLY A 1 257 ? 6.622 -13.589 -17.136 1.00 85.00 257 GLY A C 1
ATOM 2080 O O . GLY A 1 257 ? 7.767 -13.340 -16.767 1.00 85.00 257 GLY A O 1
ATOM 2081 N N . PRO A 1 258 ? 5.562 -12.988 -16.561 1.00 76.75 258 PRO A N 1
ATOM 2082 C CA . PRO A 1 258 ? 5.636 -11.804 -15.685 1.00 76.75 258 PRO A CA 1
ATOM 2083 C C . PRO A 1 258 ? 6.475 -11.951 -14.402 1.00 76.75 258 PRO A C 1
ATOM 2085 O O . PRO A 1 258 ? 6.599 -10.992 -13.652 1.00 76.75 258 PRO A O 1
ATOM 2088 N N . GLY A 1 259 ? 7.073 -13.115 -14.137 1.00 80.69 259 GLY A N 1
ATOM 2089 C CA . GLY A 1 259 ? 7.840 -13.399 -12.931 1.00 80.69 259 GLY A CA 1
ATOM 2090 C C . GLY A 1 259 ? 6.925 -13.632 -11.728 1.00 80.69 259 GLY A C 1
ATOM 2091 O O . GLY A 1 259 ? 6.075 -12.810 -11.384 1.00 80.69 259 GLY A O 1
ATOM 2092 N N . LEU A 1 260 ? 7.096 -14.770 -11.055 1.00 82.06 260 LEU A N 1
ATOM 2093 C CA . LEU A 1 260 ? 6.347 -15.071 -9.834 1.00 82.06 260 LEU A CA 1
ATOM 2094 C C . LEU A 1 260 ? 7.011 -14.408 -8.620 1.00 82.06 260 LEU A C 1
ATOM 2096 O O . LEU A 1 260 ? 8.234 -14.330 -8.527 1.00 82.06 260 LEU A O 1
ATOM 2100 N N . GLY A 1 261 ? 6.197 -13.968 -7.662 1.00 86.31 261 GLY A N 1
ATOM 2101 C CA . GLY A 1 261 ? 6.668 -13.350 -6.420 1.00 86.31 261 GLY A CA 1
ATOM 2102 C C . GLY A 1 261 ? 6.761 -11.822 -6.461 1.00 86.31 261 GLY A C 1
ATOM 2103 O O . GLY A 1 261 ? 6.149 -11.165 -7.305 1.00 86.31 261 GLY A O 1
ATOM 2104 N N . HIS A 1 262 ? 7.463 -11.273 -5.467 1.00 85.06 262 HIS A N 1
ATOM 2105 C CA . HIS A 1 262 ? 7.430 -9.851 -5.088 1.00 85.06 262 HIS A CA 1
ATOM 2106 C C . HIS A 1 262 ? 8.791 -9.277 -4.692 1.00 85.06 262 HIS A C 1
ATOM 2108 O O . HIS A 1 262 ? 8.882 -8.107 -4.322 1.00 85.06 262 HIS A O 1
ATOM 2114 N N . ASP A 1 263 ? 9.818 -10.120 -4.687 1.00 89.88 263 ASP A N 1
ATOM 2115 C CA . ASP A 1 263 ? 11.161 -9.721 -4.310 1.00 89.88 263 ASP A CA 1
ATOM 2116 C C . ASP A 1 263 ? 11.745 -8.874 -5.444 1.00 89.88 263 ASP A C 1
ATOM 2118 O O . ASP A 1 263 ? 11.924 -9.357 -6.562 1.00 89.88 263 ASP A O 1
ATOM 2122 N N . LEU A 1 264 ? 11.971 -7.586 -5.174 1.00 88.00 264 LEU A N 1
ATOM 2123 C CA . LEU A 1 264 ? 12.422 -6.639 -6.193 1.00 88.00 264 LEU A CA 1
ATOM 2124 C C . LEU A 1 264 ? 13.819 -6.980 -6.723 1.00 88.00 264 LEU A C 1
ATOM 2126 O O . LEU A 1 264 ? 14.079 -6.760 -7.902 1.00 88.00 264 LEU A O 1
ATOM 2130 N N . GLU A 1 265 ? 14.699 -7.529 -5.881 1.00 92.19 265 GLU A N 1
ATOM 2131 C CA . GLU A 1 265 ? 16.033 -7.977 -6.287 1.00 92.19 265 GLU A CA 1
ATOM 2132 C C . GLU A 1 265 ? 15.913 -9.190 -7.215 1.00 92.19 265 GLU A C 1
ATOM 2134 O O . GLU A 1 265 ? 16.516 -9.223 -8.288 1.00 92.19 265 GLU A O 1
ATOM 2139 N N . PHE A 1 266 ? 15.066 -10.154 -6.851 1.00 93.25 266 PHE A N 1
ATOM 2140 C CA . PHE A 1 266 ? 14.765 -11.305 -7.698 1.00 93.25 266 PHE A CA 1
ATOM 2141 C C . PHE A 1 266 ? 14.162 -10.890 -9.048 1.00 93.25 266 PHE A C 1
ATOM 2143 O O . PHE A 1 266 ? 14.676 -11.300 -10.086 1.00 93.25 266 PHE A O 1
ATOM 2150 N N . LEU A 1 267 ? 13.121 -10.050 -9.052 1.00 91.19 267 LEU A N 1
ATOM 2151 C CA . LEU A 1 267 ? 12.478 -9.569 -10.279 1.00 91.19 267 LEU A CA 1
ATOM 2152 C C . LEU A 1 267 ? 13.461 -8.786 -11.157 1.00 91.19 267 LEU A C 1
ATOM 2154 O O . LEU A 1 267 ? 13.497 -8.992 -12.365 1.00 91.19 267 LEU A O 1
ATOM 2158 N N . PHE A 1 268 ? 14.303 -7.937 -10.565 1.00 93.56 268 PHE A N 1
ATOM 2159 C CA . PHE A 1 268 ? 15.350 -7.238 -11.306 1.00 93.56 268 PHE A CA 1
ATOM 2160 C C . PHE A 1 268 ? 16.335 -8.215 -11.959 1.00 93.56 268 PHE A C 1
ATOM 2162 O O . PHE A 1 268 ? 16.709 -8.027 -13.113 1.00 93.56 268 PHE A O 1
ATOM 2169 N N . ASN A 1 269 ? 16.711 -9.291 -11.264 1.00 95.44 269 ASN A N 1
ATOM 2170 C CA . ASN A 1 269 ? 17.609 -10.320 -11.792 1.00 95.44 269 ASN A CA 1
ATOM 2171 C C . ASN A 1 269 ? 16.983 -11.193 -12.895 1.00 95.44 269 ASN A C 1
ATOM 2173 O O . ASN A 1 269 ? 17.731 -11.821 -13.645 1.00 95.44 269 ASN A O 1
ATOM 2177 N N . LEU A 1 270 ? 15.652 -11.213 -13.037 1.00 95.12 270 LEU A N 1
ATOM 2178 C CA . LEU A 1 270 ? 14.968 -11.877 -14.156 1.00 95.12 270 LEU A CA 1
ATOM 2179 C C . LEU A 1 270 ? 15.046 -11.094 -15.475 1.00 95.12 270 LEU A C 1
ATOM 2181 O O . LEU A 1 270 ? 14.814 -11.680 -16.529 1.00 95.12 270 LEU A O 1
ATOM 2185 N N . LEU A 1 271 ? 15.365 -9.797 -15.431 1.00 93.19 271 LEU A N 1
ATOM 2186 C CA . LEU A 1 271 ? 15.524 -8.968 -16.628 1.00 93.19 271 LEU A CA 1
ATOM 2187 C C . LEU A 1 271 ? 16.746 -9.386 -17.447 1.00 93.19 271 LEU A C 1
ATOM 2189 O O . LEU A 1 271 ? 17.734 -9.855 -16.883 1.00 93.19 271 LEU A O 1
ATOM 2193 N N . ASN A 1 272 ? 16.753 -9.120 -18.749 1.00 95.38 272 ASN A N 1
ATOM 2194 C CA . ASN A 1 272 ? 17.939 -9.308 -19.580 1.00 95.38 272 ASN A CA 1
ATOM 2195 C C . ASN A 1 272 ? 19.101 -8.407 -19.124 1.00 95.38 272 ASN A C 1
ATOM 2197 O O . ASN A 1 272 ? 18.911 -7.294 -18.626 1.00 95.38 272 ASN A O 1
ATOM 2201 N N . GLU A 1 273 ? 20.337 -8.870 -19.336 1.00 96.31 273 GLU A N 1
ATOM 2202 C CA . GLU A 1 273 ? 21.550 -8.181 -18.870 1.00 96.31 273 GLU A CA 1
ATOM 2203 C C . GLU A 1 273 ? 21.636 -6.729 -19.358 1.00 96.31 273 GLU A C 1
ATOM 2205 O O . GLU A 1 273 ? 21.875 -5.825 -18.560 1.00 96.31 273 GLU A O 1
ATOM 2210 N N . ASN A 1 274 ? 21.363 -6.497 -20.644 1.00 95.06 274 ASN A N 1
ATOM 2211 C CA . ASN A 1 274 ? 21.374 -5.160 -21.237 1.00 95.06 274 ASN A CA 1
ATOM 2212 C C . ASN A 1 274 ? 20.377 -4.211 -20.547 1.00 95.06 274 ASN A C 1
ATOM 2214 O O . ASN A 1 274 ? 20.699 -3.061 -20.257 1.00 95.06 274 ASN A O 1
ATOM 2218 N N . THR A 1 275 ? 19.177 -4.695 -20.230 1.00 92.06 275 THR A N 1
ATOM 2219 C CA . THR A 1 275 ? 18.140 -3.904 -19.560 1.00 92.06 275 THR A CA 1
ATOM 2220 C C . THR A 1 275 ? 18.531 -3.571 -18.124 1.00 92.06 275 THR A C 1
ATOM 2222 O O . THR A 1 275 ? 18.393 -2.422 -17.705 1.00 92.06 275 THR A O 1
ATOM 2225 N N . ARG A 1 276 ? 19.105 -4.530 -17.381 1.00 94.81 276 ARG A N 1
ATOM 2226 C CA . ARG A 1 276 ? 19.637 -4.275 -16.029 1.00 94.81 276 ARG A CA 1
ATOM 2227 C C . ARG A 1 276 ? 20.744 -3.227 -16.035 1.00 94.81 276 ARG A C 1
ATOM 2229 O O . ARG A 1 276 ? 20.747 -2.353 -15.167 1.00 94.81 276 ARG A O 1
ATOM 2236 N N . LEU A 1 277 ? 21.665 -3.303 -16.999 1.00 92.81 277 LEU A N 1
ATOM 2237 C CA . LEU A 1 277 ? 22.750 -2.329 -17.147 1.00 92.81 277 LEU A CA 1
ATOM 2238 C C . LEU A 1 277 ? 22.189 -0.921 -17.366 1.00 92.81 277 LEU A C 1
ATOM 2240 O O . LEU A 1 277 ? 22.509 -0.024 -16.590 1.00 92.81 277 LEU A O 1
ATOM 2244 N N . LYS A 1 278 ? 21.262 -0.747 -18.314 1.00 90.19 278 LYS A N 1
ATOM 2245 C CA . LYS A 1 278 ? 20.642 0.562 -18.568 1.00 90.19 278 LYS A CA 1
ATOM 2246 C C . LYS A 1 278 ? 19.856 1.108 -17.371 1.00 90.19 278 LYS A C 1
ATOM 2248 O O . LYS A 1 278 ? 19.976 2.286 -17.048 1.00 90.19 278 LYS A O 1
ATOM 2253 N N . ILE A 1 279 ? 19.070 0.269 -16.682 1.00 84.94 279 ILE A N 1
ATOM 2254 C CA . ILE A 1 279 ? 18.367 0.689 -15.455 1.00 84.94 279 ILE A CA 1
ATOM 2255 C C . ILE A 1 279 ? 19.374 1.178 -14.406 1.00 84.94 279 ILE A C 1
ATOM 2257 O O . ILE A 1 279 ? 19.141 2.203 -13.766 1.00 84.94 279 ILE A O 1
ATOM 2261 N N . THR A 1 280 ? 20.490 0.462 -14.243 1.00 89.19 280 THR A N 1
ATOM 2262 C CA . THR A 1 280 ? 21.554 0.821 -13.293 1.00 89.19 280 THR A CA 1
ATOM 2263 C C . THR A 1 280 ? 22.195 2.158 -13.660 1.00 89.19 280 THR A C 1
ATOM 2265 O O . THR A 1 280 ? 22.355 3.011 -12.792 1.00 89.19 280 THR A O 1
ATOM 2268 N N . GLU A 1 281 ? 22.496 2.379 -14.941 1.00 87.25 281 GLU A N 1
ATOM 2269 C CA . GLU A 1 281 ? 23.048 3.643 -15.440 1.00 87.25 281 GLU A CA 1
ATOM 2270 C C . GLU A 1 281 ? 22.102 4.821 -15.170 1.00 87.25 281 GLU A C 1
ATOM 2272 O O . GLU A 1 281 ? 22.518 5.822 -14.587 1.00 87.25 281 GLU A O 1
ATOM 2277 N N . TYR A 1 282 ? 20.813 4.691 -15.502 1.00 83.31 282 TYR A N 1
ATOM 2278 C CA . TYR A 1 282 ? 19.827 5.749 -15.249 1.00 83.31 282 TYR A CA 1
ATOM 2279 C C . TYR A 1 282 ? 19.603 6.016 -13.772 1.00 83.31 282 TYR A C 1
ATOM 2281 O O . TYR A 1 282 ? 19.447 7.167 -13.366 1.00 83.31 282 TYR A O 1
ATOM 2289 N N . TYR A 1 283 ? 19.601 4.967 -12.960 1.00 85.50 283 TYR A N 1
ATOM 2290 C CA . TYR A 1 283 ? 19.521 5.110 -11.520 1.00 85.50 283 TYR A CA 1
ATOM 2291 C C . TYR A 1 283 ? 20.730 5.884 -10.967 1.00 85.50 283 TYR A C 1
ATOM 2293 O O . TYR A 1 283 ? 20.554 6.849 -10.221 1.00 85.50 283 TYR A O 1
ATOM 2301 N N . ASP A 1 284 ? 21.948 5.527 -11.381 1.00 85.50 284 ASP A N 1
ATOM 2302 C CA . ASP A 1 284 ? 23.174 6.207 -10.955 1.00 85.50 284 ASP A CA 1
ATOM 2303 C C . ASP A 1 284 ? 23.208 7.677 -11.408 1.00 85.50 284 ASP A C 1
ATOM 2305 O O . ASP A 1 284 ? 23.675 8.540 -10.658 1.00 85.50 284 ASP A O 1
ATOM 2309 N N . GLU A 1 285 ? 22.716 7.983 -12.615 1.00 84.62 285 GLU A N 1
ATOM 2310 C CA . GLU A 1 285 ? 22.535 9.358 -13.104 1.00 84.62 285 GLU A CA 1
ATOM 2311 C C . GLU A 1 285 ? 21.589 10.156 -12.195 1.00 84.62 285 GLU A C 1
ATOM 2313 O O . GLU A 1 285 ? 21.933 11.255 -11.751 1.00 84.62 285 GLU A O 1
ATOM 2318 N N . LEU A 1 286 ? 20.416 9.594 -11.884 1.00 80.31 286 LEU A N 1
ATOM 2319 C CA . LEU A 1 286 ? 19.391 10.250 -11.071 1.00 80.31 286 LEU A CA 1
ATOM 2320 C C . LEU A 1 286 ? 19.869 10.503 -9.640 1.00 80.31 286 LEU A C 1
ATOM 2322 O O . LEU A 1 286 ? 19.734 11.619 -9.140 1.00 80.31 286 LEU A O 1
ATOM 2326 N N . ILE A 1 287 ? 20.505 9.515 -9.006 1.00 79.25 287 ILE A N 1
ATOM 2327 C CA . ILE A 1 287 ? 21.049 9.647 -7.647 1.00 79.25 287 ILE A CA 1
ATOM 2328 C C . ILE A 1 287 ? 22.102 10.755 -7.570 1.00 79.25 287 ILE A C 1
ATOM 2330 O O . ILE A 1 287 ? 22.091 11.550 -6.627 1.00 79.25 287 ILE A O 1
ATOM 2334 N N . LYS A 1 288 ? 22.994 10.846 -8.566 1.00 82.06 288 LYS A N 1
ATOM 2335 C CA . LYS A 1 288 ? 24.016 11.906 -8.635 1.00 82.06 288 LYS A CA 1
ATOM 2336 C C . LYS A 1 288 ? 23.403 13.284 -8.869 1.00 82.06 288 LYS A C 1
ATOM 2338 O O . LYS A 1 288 ? 23.935 14.272 -8.371 1.00 82.06 288 LYS A O 1
ATOM 2343 N N . ALA A 1 289 ? 22.309 13.353 -9.622 1.00 77.94 289 ALA A N 1
ATOM 2344 C CA . ALA A 1 289 ? 21.626 14.601 -9.934 1.00 77.94 289 ALA A CA 1
ATOM 2345 C C . ALA A 1 289 ? 20.680 15.076 -8.818 1.00 77.94 289 ALA A C 1
ATOM 2347 O O . ALA A 1 289 ? 20.325 16.252 -8.801 1.00 77.94 289 ALA A O 1
ATOM 2348 N N . ASN A 1 290 ? 20.262 14.201 -7.894 1.00 73.50 290 ASN A N 1
ATOM 2349 C CA . ASN A 1 290 ? 19.253 14.501 -6.880 1.00 73.50 290 ASN A CA 1
ATOM 2350 C C . ASN A 1 290 ? 19.860 15.208 -5.644 1.00 73.50 290 ASN A C 1
ATOM 2352 O O . ASN A 1 290 ? 20.490 14.561 -4.797 1.00 73.50 290 ASN A O 1
ATOM 2356 N N . PRO A 1 291 ? 19.617 16.523 -5.444 1.00 72.19 291 PRO A N 1
ATOM 2357 C CA . PRO A 1 291 ? 20.216 17.268 -4.336 1.00 72.19 291 PRO A CA 1
ATOM 2358 C C . PRO A 1 291 ? 19.746 16.776 -2.964 1.00 72.19 291 PRO A C 1
ATOM 2360 O O . PRO A 1 291 ? 20.450 16.953 -1.970 1.00 72.19 291 PRO A O 1
ATOM 2363 N N . ARG A 1 292 ? 18.559 16.152 -2.886 1.00 69.06 292 ARG A N 1
ATOM 2364 C CA . ARG A 1 292 ? 18.050 15.575 -1.635 1.00 69.06 292 ARG A CA 1
ATOM 2365 C C . ARG A 1 292 ? 18.848 14.341 -1.251 1.00 69.06 292 ARG A C 1
ATOM 2367 O O . ARG A 1 292 ? 19.254 14.253 -0.100 1.00 69.06 292 ARG A O 1
ATOM 2374 N N . THR A 1 293 ? 19.130 13.445 -2.191 1.00 67.56 293 THR A N 1
ATOM 2375 C CA . THR A 1 293 ? 19.926 12.237 -1.930 1.00 67.56 293 THR A CA 1
ATOM 2376 C C . THR A 1 293 ? 21.347 12.596 -1.506 1.00 67.56 293 THR A C 1
ATOM 2378 O O . THR A 1 293 ? 21.835 12.079 -0.503 1.00 67.56 293 THR A O 1
ATOM 2381 N N . LEU A 1 294 ? 21.967 13.577 -2.169 1.00 69.56 294 LEU A N 1
ATOM 2382 C CA . LEU A 1 294 ? 23.276 14.103 -1.767 1.00 69.56 294 LEU A CA 1
ATOM 2383 C C . LEU A 1 294 ? 23.250 14.742 -0.368 1.00 69.56 294 LEU A C 1
ATOM 2385 O O . LEU A 1 294 ? 24.179 14.559 0.419 1.00 69.56 294 LEU A O 1
ATOM 2389 N N . LYS A 1 295 ? 22.177 15.471 -0.030 1.00 69.06 295 LYS A N 1
ATOM 2390 C CA . LYS A 1 295 ? 21.991 16.072 1.298 1.00 69.06 295 LYS A CA 1
ATOM 2391 C C . LYS A 1 295 ? 21.740 15.022 2.383 1.00 69.06 295 LYS A C 1
ATOM 2393 O O . LYS A 1 295 ? 22.267 15.153 3.481 1.00 69.06 295 LYS A O 1
ATOM 2398 N N . ILE A 1 296 ? 20.957 13.981 2.106 1.00 64.94 296 ILE A N 1
ATOM 2399 C CA . ILE A 1 296 ? 20.720 12.882 3.053 1.00 64.94 296 ILE A CA 1
ATOM 2400 C C . ILE A 1 296 ? 22.024 12.103 3.255 1.00 64.94 296 ILE A C 1
ATOM 2402 O O . ILE A 1 296 ? 22.415 11.878 4.394 1.00 64.94 296 ILE A O 1
ATOM 2406 N N . GLY A 1 297 ? 22.762 11.780 2.192 1.00 61.75 297 GLY A N 1
ATOM 2407 C CA . GLY A 1 297 ? 24.064 11.113 2.295 1.00 61.75 297 GLY A CA 1
ATOM 2408 C C . GLY A 1 297 ? 25.121 11.914 3.070 1.00 61.75 297 GLY A C 1
ATOM 2409 O O . GLY A 1 297 ? 25.990 11.320 3.694 1.00 61.75 297 GLY A O 1
ATOM 2410 N N . SER A 1 298 ? 25.042 13.251 3.084 1.00 63.75 298 SER A N 1
ATOM 2411 C CA . SER A 1 298 ? 25.954 14.095 3.875 1.00 63.75 298 SER A CA 1
ATOM 2412 C C . SER A 1 298 ? 25.498 14.340 5.317 1.00 63.75 298 SER A C 1
ATOM 2414 O O . SER A 1 298 ? 26.314 14.721 6.155 1.00 63.75 298 SER A O 1
ATOM 2416 N N . THR A 1 299 ? 24.214 14.129 5.620 1.00 58.22 299 THR A N 1
ATOM 2417 C CA . THR A 1 299 ? 23.627 14.355 6.956 1.00 58.22 299 THR A CA 1
ATOM 2418 C C . THR A 1 299 ? 23.363 13.068 7.732 1.00 58.22 299 THR A C 1
ATOM 2420 O O . THR A 1 299 ? 23.240 13.101 8.954 1.00 58.22 299 THR A O 1
ATOM 2423 N N . THR A 1 300 ? 23.305 11.930 7.046 1.00 59.25 300 THR A N 1
ATOM 2424 C CA . THR A 1 300 ? 23.163 10.601 7.642 1.00 59.25 300 THR A CA 1
ATOM 2425 C C . THR A 1 300 ? 24.520 9.905 7.681 1.00 59.25 300 THR A C 1
ATOM 2427 O O . THR A 1 300 ? 25.352 10.102 6.803 1.00 59.25 300 THR A O 1
ATOM 2430 N N . SER A 1 301 ? 24.758 9.044 8.671 1.00 64.56 301 SER A N 1
ATOM 2431 C CA . SER A 1 301 ? 25.957 8.186 8.714 1.00 64.56 301 SER A CA 1
ATOM 2432 C C . SER A 1 301 ? 25.926 7.048 7.678 1.00 64.56 301 SER A C 1
ATOM 2434 O O . SER A 1 301 ? 26.644 6.065 7.835 1.00 64.56 301 SER A O 1
ATOM 2436 N N . ILE A 1 302 ? 25.069 7.150 6.657 1.00 63.34 302 ILE A N 1
ATOM 2437 C CA . ILE A 1 302 ? 24.885 6.140 5.618 1.00 63.34 302 ILE A CA 1
ATOM 2438 C C . ILE A 1 302 ? 25.805 6.511 4.448 1.00 63.34 302 ILE A C 1
ATOM 2440 O O . ILE A 1 302 ? 25.588 7.548 3.813 1.00 63.34 302 ILE A O 1
ATOM 2444 N N . PRO A 1 303 ? 26.839 5.712 4.145 1.00 73.62 303 PRO A N 1
ATOM 2445 C CA . PRO A 1 303 ? 27.755 6.018 3.057 1.00 73.62 303 PRO A CA 1
ATOM 2446 C C . PRO A 1 303 ? 27.039 5.987 1.699 1.00 73.62 303 PRO A C 1
ATOM 2448 O O . PRO A 1 303 ? 26.137 5.188 1.467 1.00 73.62 303 PRO A O 1
ATOM 2451 N N . LEU A 1 304 ? 27.481 6.823 0.750 1.00 69.00 304 LEU A N 1
ATOM 2452 C CA . LEU A 1 304 ? 26.930 6.862 -0.617 1.00 69.00 304 LEU A CA 1
ATOM 2453 C C . LEU A 1 304 ? 26.980 5.497 -1.333 1.00 69.00 304 LEU A C 1
ATOM 2455 O O . LEU A 1 304 ? 26.182 5.244 -2.231 1.00 69.00 304 LEU A O 1
ATOM 2459 N N . SER A 1 305 ? 27.886 4.599 -0.927 1.00 73.69 305 SER A N 1
ATOM 2460 C CA . SER A 1 305 ? 27.934 3.211 -1.405 1.00 73.69 305 SER A CA 1
ATOM 2461 C C . SER A 1 305 ? 26.646 2.434 -1.145 1.00 73.69 305 SER A C 1
ATOM 2463 O O . SER A 1 305 ? 26.323 1.531 -1.915 1.00 73.69 305 SER A O 1
ATOM 2465 N N . ASP A 1 306 ? 25.905 2.799 -0.102 1.00 72.56 306 ASP A N 1
ATOM 2466 C CA . ASP A 1 306 ? 24.673 2.119 0.294 1.00 72.56 306 ASP A CA 1
ATOM 2467 C C . ASP A 1 306 ? 23.473 2.597 -0.533 1.00 72.56 306 ASP A C 1
ATOM 2469 O O . ASP A 1 306 ? 22.415 1.976 -0.519 1.00 72.56 306 ASP A O 1
ATOM 2473 N N . TYR A 1 307 ? 23.665 3.651 -1.332 1.00 76.00 307 TYR A N 1
ATOM 2474 C CA . TYR A 1 307 ? 22.707 4.118 -2.329 1.00 76.00 307 TYR A CA 1
ATOM 2475 C C . TYR A 1 307 ? 22.909 3.449 -3.687 1.00 76.00 307 TYR A C 1
ATOM 2477 O O . TYR A 1 307 ? 22.200 3.792 -4.625 1.00 76.00 307 TYR A O 1
ATOM 2485 N N . LYS A 1 308 ? 23.846 2.502 -3.838 1.00 85.94 308 LYS A N 1
ATOM 2486 C CA . LYS A 1 308 ? 23.971 1.722 -5.077 1.00 85.94 308 LYS A CA 1
ATOM 2487 C C . LYS A 1 308 ? 22.741 0.840 -5.283 1.00 85.94 308 LYS A C 1
ATOM 2489 O O . LYS A 1 308 ? 22.221 0.268 -4.325 1.00 85.94 308 LYS A O 1
ATOM 2494 N N . LEU A 1 309 ? 22.328 0.673 -6.542 1.00 83.44 309 LEU A N 1
ATOM 2495 C CA . LEU A 1 309 ? 21.106 -0.058 -6.885 1.00 83.44 309 LEU A CA 1
ATOM 2496 C C . LEU A 1 309 ? 21.025 -1.470 -6.268 1.00 83.44 309 LEU A C 1
ATOM 2498 O O . LEU A 1 309 ? 19.982 -1.773 -5.693 1.00 83.44 309 LEU A O 1
ATOM 2502 N N . PRO A 1 310 ? 22.082 -2.313 -6.277 1.00 87.56 310 PRO A N 1
ATOM 2503 C CA . PRO A 1 310 ? 22.022 -3.625 -5.631 1.00 87.56 310 PRO A CA 1
ATOM 2504 C C . PRO A 1 310 ? 21.720 -3.549 -4.131 1.00 87.56 310 PRO A C 1
ATOM 2506 O O . PRO A 1 310 ? 20.919 -4.327 -3.628 1.00 87.56 310 PRO A O 1
ATOM 2509 N N . THR A 1 311 ? 22.301 -2.580 -3.418 1.00 82.44 311 THR A N 1
ATOM 2510 C CA . THR A 1 311 ? 22.040 -2.381 -1.986 1.00 82.44 311 THR A CA 1
ATOM 2511 C C . THR A 1 311 ? 20.597 -1.948 -1.745 1.00 82.44 311 THR A C 1
ATOM 2513 O O . THR A 1 311 ? 19.942 -2.460 -0.838 1.00 82.44 311 THR A O 1
ATOM 2516 N N . VAL A 1 312 ? 20.071 -1.049 -2.583 1.00 81.62 312 VAL A N 1
ATOM 2517 C CA . VAL A 1 312 ? 18.682 -0.575 -2.491 1.00 81.62 312 VAL A CA 1
ATOM 2518 C C . VAL A 1 312 ? 17.690 -1.688 -2.806 1.00 81.62 312 VAL A C 1
ATOM 2520 O O . VAL A 1 312 ? 16.723 -1.857 -2.067 1.00 81.62 312 VAL A O 1
ATOM 2523 N N . LEU A 1 313 ? 17.945 -2.482 -3.846 1.00 83.00 313 LEU A N 1
ATOM 2524 C CA . LEU A 1 313 ? 17.152 -3.665 -4.183 1.00 83.00 313 LEU A CA 1
ATOM 2525 C C . LEU A 1 313 ? 17.175 -4.688 -3.053 1.00 83.00 313 LEU A C 1
ATOM 2527 O O . LEU A 1 313 ? 16.117 -5.160 -2.647 1.00 83.00 313 LEU A O 1
ATOM 2531 N N . HIS A 1 314 ? 18.351 -4.960 -2.489 1.00 83.88 314 HIS A N 1
ATOM 2532 C CA . HIS A 1 314 ? 18.495 -5.886 -1.375 1.00 83.88 314 HIS A CA 1
ATOM 2533 C C . HIS A 1 314 ? 17.736 -5.414 -0.130 1.00 83.88 314 HIS A C 1
ATOM 2535 O O . HIS A 1 314 ? 17.006 -6.184 0.498 1.00 83.88 314 HIS A O 1
ATOM 2541 N N . ALA A 1 315 ? 17.839 -4.127 0.211 1.00 74.81 315 ALA A N 1
ATOM 2542 C CA . ALA A 1 315 ? 17.070 -3.528 1.298 1.00 74.81 315 ALA A CA 1
ATOM 2543 C C . ALA A 1 315 ? 15.558 -3.573 1.014 1.00 74.81 315 ALA A C 1
ATOM 2545 O O . ALA A 1 315 ? 14.749 -3.788 1.919 1.00 74.81 315 ALA A O 1
ATOM 2546 N N . ALA A 1 316 ? 15.172 -3.425 -0.254 1.00 75.75 316 ALA A N 1
ATOM 2547 C CA . ALA A 1 316 ? 13.793 -3.449 -0.712 1.00 75.75 316 ALA A CA 1
ATOM 2548 C C . ALA A 1 316 ? 13.280 -4.851 -1.095 1.00 75.75 316 ALA A C 1
ATOM 2550 O O . ALA A 1 316 ? 12.121 -4.967 -1.486 1.00 75.75 316 ALA A O 1
ATOM 2551 N N . ARG A 1 317 ? 14.054 -5.931 -0.928 1.00 78.75 317 ARG A N 1
ATOM 2552 C CA . ARG A 1 317 ? 13.639 -7.306 -1.284 1.00 78.75 317 ARG A CA 1
ATOM 2553 C C . ARG A 1 317 ? 12.332 -7.719 -0.607 1.00 78.75 317 ARG A C 1
ATOM 2555 O O . ARG A 1 317 ? 11.462 -8.350 -1.191 1.00 78.75 317 ARG A O 1
ATOM 2562 N N . GLY A 1 318 ? 12.173 -7.283 0.643 1.00 68.94 318 GLY A N 1
ATOM 2563 C CA . GLY A 1 318 ? 10.980 -7.492 1.451 1.00 68.94 318 GLY A CA 1
ATOM 2564 C C . GLY A 1 318 ? 10.096 -6.260 1.537 1.00 68.94 318 GLY A C 1
ATOM 2565 O O . GLY A 1 318 ? 9.118 -6.316 2.261 1.00 68.94 318 GLY A O 1
ATOM 2566 N N . SER A 1 319 ? 10.423 -5.165 0.843 1.00 67.44 319 SER A N 1
ATOM 2567 C CA . SER A 1 319 ? 9.777 -3.847 0.939 1.00 67.44 319 SER A CA 1
ATOM 2568 C C . SER A 1 319 ? 8.267 -3.918 1.083 1.00 67.44 319 SER A C 1
ATOM 2570 O O . SER A 1 319 ? 7.698 -3.328 1.986 1.00 67.44 319 SER A O 1
ATOM 2572 N N . VAL A 1 320 ? 7.602 -4.679 0.229 1.00 64.62 320 VAL A N 1
ATOM 2573 C CA . VAL A 1 320 ? 6.144 -4.745 0.233 1.00 64.62 320 VAL A CA 1
ATOM 2574 C C . VAL A 1 320 ? 5.584 -5.357 1.522 1.00 64.62 320 VAL A C 1
ATOM 2576 O O . VAL A 1 320 ? 4.547 -4.928 2.022 1.00 64.62 320 VAL A O 1
ATOM 2579 N N . VAL A 1 321 ? 6.298 -6.320 2.099 1.00 67.19 321 VAL A N 1
ATOM 2580 C CA . VAL A 1 321 ? 5.971 -6.912 3.398 1.00 67.19 321 VAL A CA 1
ATOM 2581 C C . VAL A 1 321 ? 6.464 -5.996 4.525 1.00 67.19 321 VAL A C 1
ATOM 2583 O O . VAL A 1 321 ? 5.702 -5.650 5.415 1.00 67.19 321 VAL A O 1
ATOM 2586 N N . SER A 1 322 ? 7.709 -5.532 4.460 1.00 64.75 322 SER A N 1
ATOM 2587 C CA . SER A 1 322 ? 8.391 -4.761 5.499 1.00 64.75 322 SER A CA 1
ATOM 2588 C C . SER A 1 322 ? 7.869 -3.328 5.660 1.00 64.75 322 SER A C 1
ATOM 2590 O O . SER A 1 322 ? 7.847 -2.822 6.777 1.00 64.75 322 SER A O 1
ATOM 2592 N N . TYR A 1 323 ? 7.424 -2.649 4.595 1.00 63.00 323 TYR A N 1
ATOM 2593 C CA . TYR A 1 323 ? 6.882 -1.280 4.658 1.00 63.00 323 TYR A CA 1
ATOM 2594 C C . TYR A 1 323 ? 5.535 -1.221 5.359 1.00 63.00 323 TYR A C 1
ATOM 2596 O O . TYR A 1 323 ? 5.242 -0.233 6.028 1.00 63.00 323 TYR A O 1
ATOM 2604 N N . ARG A 1 324 ? 4.766 -2.313 5.314 1.00 58.09 324 ARG A N 1
ATOM 2605 C CA . ARG A 1 324 ? 3.579 -2.488 6.155 1.00 58.09 324 ARG A CA 1
ATOM 2606 C C . ARG A 1 324 ? 3.926 -2.445 7.653 1.00 58.09 324 ARG A C 1
ATOM 2608 O O . ARG A 1 324 ? 3.055 -2.152 8.467 1.00 58.09 324 ARG A O 1
ATOM 2615 N N . TYR A 1 325 ? 5.192 -2.684 8.014 1.00 56.91 325 TYR A N 1
ATOM 2616 C CA . TYR A 1 325 ? 5.683 -2.820 9.391 1.00 56.91 325 TYR A CA 1
ATOM 2617 C C . TYR A 1 325 ? 6.815 -1.848 9.731 1.00 56.91 325 TYR A C 1
ATOM 2619 O O . TYR A 1 325 ? 7.561 -2.086 10.674 1.00 56.91 325 TYR A O 1
ATOM 2627 N N . VAL A 1 326 ? 6.978 -0.736 9.009 1.00 58.31 326 VAL A N 1
ATOM 2628 C CA . VAL A 1 326 ? 8.025 0.239 9.375 1.00 58.31 326 VAL A CA 1
ATOM 2629 C C . VAL A 1 326 ? 7.775 0.885 10.740 1.00 58.31 326 VAL A C 1
ATOM 2631 O O . VAL A 1 326 ? 8.727 1.276 11.409 1.00 58.31 326 VAL A O 1
ATOM 2634 N N . HIS A 1 327 ? 6.517 0.971 11.183 1.00 54.88 327 HIS A N 1
ATOM 2635 C CA . HIS A 1 327 ? 6.210 1.366 12.562 1.00 54.88 327 HIS A CA 1
ATOM 2636 C C . HIS A 1 327 ? 6.777 0.368 13.590 1.00 54.88 327 HIS A C 1
ATOM 2638 O O . HIS A 1 327 ? 6.958 0.724 14.746 1.00 54.88 327 HIS A O 1
ATOM 2644 N N . GLU A 1 328 ? 7.105 -0.854 13.160 1.00 53.16 328 GLU A N 1
ATOM 2645 C CA . GLU A 1 328 ? 7.720 -1.908 13.966 1.00 53.16 328 GLU A CA 1
ATOM 2646 C C . GLU A 1 328 ? 9.251 -1.988 13.741 1.00 53.16 328 GLU A C 1
ATOM 2648 O O . GLU A 1 328 ? 9.963 -2.469 14.617 1.00 53.16 328 GLU A O 1
ATOM 2653 N N . ASN A 1 329 ? 9.785 -1.489 12.609 1.00 51.31 329 ASN A N 1
ATOM 2654 C CA . ASN A 1 329 ? 11.221 -1.481 12.279 1.00 51.31 329 ASN A CA 1
ATOM 2655 C C . ASN A 1 329 ? 11.641 -0.248 11.447 1.00 51.31 329 ASN A C 1
ATOM 2657 O O . ASN A 1 329 ? 11.163 -0.041 10.331 1.00 51.31 329 ASN A O 1
ATOM 2661 N N . ARG A 1 330 ? 12.615 0.539 11.931 1.00 51.34 330 ARG A N 1
ATOM 2662 C CA . ARG A 1 330 ? 13.188 1.677 11.182 1.00 51.34 330 ARG A CA 1
ATOM 2663 C C . ARG A 1 330 ? 13.930 1.171 9.936 1.00 51.34 330 ARG A C 1
ATOM 2665 O O . ARG A 1 330 ? 15.009 0.601 10.059 1.00 51.34 330 ARG A O 1
ATOM 2672 N N . MET A 1 331 ? 13.375 1.384 8.743 1.00 54.03 331 MET A N 1
ATOM 2673 C CA . MET A 1 331 ? 14.061 1.079 7.478 1.00 54.03 331 MET A CA 1
ATOM 2674 C C . MET A 1 331 ? 14.781 2.307 6.908 1.00 54.03 331 MET A C 1
ATOM 2676 O O . MET A 1 331 ? 14.428 3.437 7.208 1.00 54.03 331 MET A O 1
ATOM 2680 N N . GLN A 1 332 ? 15.805 2.093 6.084 1.00 51.94 332 GLN A N 1
ATOM 2681 C CA . GLN A 1 332 ? 16.618 3.152 5.475 1.00 51.94 332 GLN A CA 1
ATOM 2682 C C . GLN A 1 332 ? 16.450 3.125 3.956 1.00 51.94 332 GLN A C 1
ATOM 2684 O O . GLN A 1 332 ? 17.260 2.520 3.263 1.00 51.94 332 GLN A O 1
ATOM 2689 N N . ILE A 1 333 ? 15.361 3.680 3.413 1.00 55.03 333 ILE A N 1
ATOM 2690 C CA . ILE A 1 333 ? 15.096 3.535 1.972 1.00 55.03 333 ILE A CA 1
ATOM 2691 C C . ILE A 1 333 ? 14.504 4.819 1.383 1.00 55.03 333 ILE A C 1
ATOM 2693 O O . ILE A 1 333 ? 13.312 4.920 1.108 1.00 55.03 333 ILE A O 1
ATOM 2697 N N . TYR A 1 334 ? 15.374 5.810 1.184 1.00 54.81 334 TYR A N 1
ATOM 2698 C CA . TYR A 1 334 ? 15.048 7.071 0.505 1.00 54.81 334 TYR A CA 1
ATOM 2699 C C . TYR A 1 334 ? 15.219 6.996 -1.024 1.00 54.81 334 TYR A C 1
ATOM 2701 O O . TYR A 1 334 ? 14.728 7.866 -1.734 1.00 54.81 334 TYR A O 1
ATOM 2709 N N . ALA A 1 335 ? 15.865 5.944 -1.537 1.00 63.66 335 ALA A N 1
ATOM 2710 C CA . ALA A 1 335 ? 16.312 5.853 -2.929 1.00 63.66 335 ALA A CA 1
ATOM 2711 C C . ALA A 1 335 ? 15.362 5.096 -3.885 1.00 63.66 335 ALA A C 1
ATOM 2713 O O . ALA A 1 335 ? 15.619 5.017 -5.084 1.00 63.66 335 ALA A O 1
ATOM 2714 N N . LEU A 1 336 ? 14.241 4.548 -3.393 1.00 67.75 336 LEU A N 1
ATOM 2715 C CA . LEU A 1 336 ? 13.275 3.852 -4.261 1.00 67.75 336 LEU A CA 1
ATOM 2716 C C . LEU A 1 336 ? 12.619 4.777 -5.292 1.00 67.75 336 LEU A C 1
ATOM 2718 O O . LEU A 1 336 ? 12.222 4.314 -6.356 1.00 67.75 336 LEU A O 1
ATOM 2722 N N . LEU A 1 337 ? 12.513 6.074 -5.000 1.00 71.50 337 LEU A N 1
ATOM 2723 C CA . LEU A 1 337 ? 11.948 7.041 -5.939 1.00 71.50 337 LEU A CA 1
ATOM 2724 C C . LEU A 1 337 ? 12.816 7.176 -7.200 1.00 71.50 337 LEU A C 1
ATOM 2726 O O . LEU A 1 337 ? 12.299 7.116 -8.313 1.00 71.50 337 LEU A O 1
ATOM 2730 N N . ASP A 1 338 ? 14.135 7.294 -7.035 1.00 76.50 338 ASP A N 1
ATOM 2731 C CA . ASP A 1 338 ? 15.066 7.371 -8.164 1.00 76.50 338 ASP A CA 1
ATOM 2732 C C . ASP A 1 338 ? 15.041 6.064 -8.985 1.00 76.50 338 ASP A C 1
ATOM 2734 O O . ASP A 1 338 ? 15.075 6.097 -10.216 1.00 76.50 338 ASP A O 1
ATOM 2738 N N . PHE A 1 339 ? 14.863 4.910 -8.327 1.00 75.38 339 PHE A N 1
ATOM 2739 C CA . PHE A 1 339 ? 14.692 3.620 -9.008 1.00 75.38 339 PHE A CA 1
ATOM 2740 C C . PHE A 1 339 ? 13.399 3.540 -9.831 1.00 75.38 339 PHE A C 1
ATOM 2742 O O . PHE A 1 339 ? 13.424 3.106 -10.984 1.00 75.38 339 PHE A O 1
ATOM 2749 N N . LEU A 1 340 ? 12.278 4.029 -9.294 1.00 74.62 340 LEU A N 1
ATOM 2750 C CA . LEU A 1 340 ? 11.016 4.125 -10.028 1.00 74.62 340 LEU A CA 1
ATOM 2751 C C . LEU A 1 340 ? 11.156 4.982 -11.297 1.00 74.62 340 LEU A C 1
ATOM 2753 O O . LEU A 1 340 ? 10.647 4.607 -12.355 1.00 74.62 340 LEU A O 1
ATOM 2757 N N . PHE A 1 341 ? 11.861 6.113 -11.219 1.00 75.56 341 PHE A N 1
ATOM 2758 C CA . PHE A 1 341 ? 12.106 6.971 -12.383 1.00 75.56 341 PHE A CA 1
ATOM 2759 C C . PHE A 1 341 ? 13.031 6.324 -13.422 1.00 75.56 341 PHE A C 1
ATOM 2761 O O . PHE A 1 341 ? 12.785 6.474 -14.622 1.00 75.56 341 PHE A O 1
ATOM 2768 N N . ALA A 1 342 ? 14.049 5.574 -12.990 1.00 70.94 342 ALA A N 1
ATOM 2769 C CA . ALA A 1 342 ? 14.905 4.806 -13.892 1.00 70.94 342 ALA A CA 1
ATOM 2770 C C . ALA A 1 342 ? 14.103 3.743 -14.668 1.00 70.94 342 ALA A C 1
ATOM 2772 O O . ALA A 1 342 ? 14.222 3.644 -15.888 1.00 70.94 342 ALA A O 1
ATOM 2773 N N . ILE A 1 343 ? 13.218 3.006 -13.988 1.00 77.25 343 ILE A N 1
ATOM 2774 C CA . ILE A 1 343 ? 12.354 1.995 -14.618 1.00 77.25 343 ILE A CA 1
ATOM 2775 C C . ILE A 1 343 ? 11.374 2.626 -15.614 1.00 77.25 343 ILE A C 1
ATOM 2777 O O . ILE A 1 343 ? 11.209 2.129 -16.730 1.00 77.25 343 ILE A O 1
ATOM 2781 N N . LYS A 1 344 ? 10.743 3.746 -15.242 1.00 76.19 344 LYS A N 1
ATOM 2782 C CA . LYS A 1 344 ? 9.854 4.487 -16.146 1.00 76.19 344 LYS A CA 1
ATOM 2783 C C . LYS A 1 344 ? 10.576 4.935 -17.423 1.00 76.19 344 LYS A C 1
ATOM 2785 O O . LYS A 1 344 ? 9.970 4.879 -18.491 1.00 76.19 344 LYS A O 1
ATOM 2790 N N . ARG A 1 345 ? 11.860 5.319 -17.330 1.00 77.69 345 ARG A N 1
ATOM 2791 C CA . ARG A 1 345 ? 12.699 5.651 -18.500 1.00 77.69 345 ARG A CA 1
ATOM 2792 C C . ARG A 1 345 ? 12.788 4.496 -19.479 1.00 77.69 345 ARG A C 1
ATOM 2794 O O . ARG A 1 345 ? 12.608 4.671 -20.675 1.00 77.69 345 ARG A O 1
ATOM 2801 N N . ILE A 1 346 ? 13.052 3.311 -18.949 1.00 81.69 346 ILE A N 1
ATOM 2802 C CA . ILE A 1 346 ? 13.259 2.107 -19.747 1.00 81.69 346 ILE A CA 1
ATOM 2803 C C . ILE A 1 346 ? 11.968 1.688 -20.425 1.00 81.69 346 ILE A C 1
ATOM 2805 O O . ILE A 1 346 ? 11.967 1.445 -21.626 1.00 81.69 346 ILE A O 1
ATOM 2809 N N . LEU A 1 347 ? 10.852 1.702 -19.697 1.00 75.38 347 LEU A N 1
ATOM 2810 C CA . LEU A 1 347 ? 9.537 1.460 -20.289 1.00 75.38 347 LEU A CA 1
ATOM 2811 C C . LEU A 1 347 ? 9.208 2.459 -21.402 1.00 75.38 347 LEU A C 1
ATOM 2813 O O . LEU A 1 347 ? 8.615 2.085 -22.411 1.00 75.38 347 LEU A O 1
ATOM 2817 N N . TRP A 1 348 ? 9.616 3.718 -21.239 1.00 74.56 348 TRP A N 1
ATOM 2818 C CA . TRP A 1 348 ? 9.483 4.727 -22.282 1.00 74.56 348 TRP A CA 1
ATOM 2819 C C . TRP A 1 348 ? 10.355 4.433 -23.511 1.00 74.56 348 TRP A C 1
ATOM 2821 O O . TRP A 1 348 ? 9.910 4.645 -24.633 1.00 74.56 348 TRP A O 1
ATOM 2831 N N . GLU A 1 349 ? 11.576 3.935 -23.340 1.00 79.69 349 GLU A N 1
ATOM 2832 C CA . GLU A 1 349 ? 12.468 3.590 -24.456 1.00 79.69 349 GLU A CA 1
ATOM 2833 C C . GLU A 1 349 ? 12.032 2.316 -25.191 1.00 79.69 349 GLU A C 1
ATOM 2835 O O . GLU A 1 349 ? 12.113 2.253 -26.417 1.00 79.69 349 GLU A O 1
ATOM 2840 N N . MET A 1 350 ? 11.491 1.333 -24.466 1.00 74.56 350 MET A N 1
ATOM 2841 C CA . MET A 1 350 ? 10.905 0.109 -25.035 1.00 74.56 350 MET A CA 1
ATOM 2842 C C . MET A 1 350 ? 9.607 0.379 -25.821 1.00 74.56 350 MET A C 1
ATOM 2844 O O . MET A 1 350 ? 9.129 -0.479 -26.558 1.00 74.56 350 MET A O 1
ATOM 2848 N N . LYS A 1 351 ? 9.037 1.588 -25.701 1.00 65.44 351 LYS A N 1
ATOM 2849 C CA . LYS A 1 351 ? 7.779 2.020 -26.333 1.00 65.44 351 LYS A CA 1
ATOM 2850 C C . LYS A 1 351 ? 7.767 1.902 -27.856 1.00 65.44 351 LYS A C 1
ATOM 2852 O O . LYS A 1 351 ? 6.687 1.789 -28.431 1.00 65.44 351 LYS A O 1
ATOM 2857 N N . HIS A 1 352 ? 8.923 1.945 -28.517 1.00 55.53 352 HIS A N 1
ATOM 2858 C CA . HIS A 1 352 ? 8.984 1.855 -29.979 1.00 55.53 352 HIS A CA 1
ATOM 2859 C C . HIS A 1 352 ? 8.382 0.550 -30.533 1.00 55.53 352 HIS A C 1
ATOM 2861 O O . HIS A 1 352 ? 7.920 0.553 -31.672 1.00 55.53 352 HIS A O 1
ATOM 2867 N N . ASP A 1 353 ? 8.276 -0.492 -29.703 1.00 46.72 353 ASP A N 1
ATOM 2868 C CA . ASP A 1 353 ? 7.749 -1.807 -30.079 1.00 46.72 353 ASP A CA 1
ATOM 2869 C C . ASP A 1 353 ? 6.304 -2.068 -29.600 1.00 46.72 353 ASP A C 1
ATOM 2871 O O . ASP A 1 353 ? 5.794 -3.174 -29.772 1.00 46.72 353 ASP A O 1
ATOM 2875 N N . LEU A 1 354 ? 5.614 -1.077 -29.012 1.00 50.31 354 LEU A N 1
ATOM 2876 C CA . LEU A 1 354 ? 4.247 -1.225 -28.486 1.00 50.31 354 LEU A CA 1
ATOM 2877 C C . LEU A 1 354 ? 3.216 -0.443 -29.328 1.00 50.31 354 LEU A C 1
ATOM 2879 O O . LEU A 1 354 ? 3.023 0.760 -29.111 1.00 50.31 354 LEU A O 1
ATOM 2883 N N . PRO A 1 355 ? 2.503 -1.097 -30.270 1.00 41.69 355 PRO A N 1
ATOM 2884 C CA . PRO A 1 355 ? 1.431 -0.461 -31.030 1.00 41.69 355 PRO A CA 1
ATOM 2885 C C . PRO A 1 355 ? 0.321 0.039 -30.094 1.00 41.69 355 PRO A C 1
ATOM 2887 O O . PRO A 1 355 ? -0.142 -0.689 -29.223 1.00 41.69 355 PRO A O 1
ATOM 2890 N N . GLY A 1 356 ? -0.123 1.287 -30.266 1.00 49.28 356 GLY A N 1
ATOM 2891 C CA . GLY A 1 356 ? -1.294 1.827 -29.556 1.00 49.28 356 GLY A CA 1
ATOM 2892 C C . GLY A 1 356 ? -1.054 2.312 -28.119 1.00 49.28 356 GLY A C 1
ATOM 2893 O O . GLY A 1 356 ? -1.972 2.846 -27.495 1.00 49.28 356 GLY A O 1
ATOM 2894 N N . PHE A 1 357 ? 0.173 2.222 -27.596 1.00 45.69 357 PHE A N 1
ATOM 2895 C CA . PHE A 1 357 ? 0.515 2.631 -26.228 1.00 45.69 357 PHE A CA 1
ATOM 2896 C C . PHE A 1 357 ? 0.773 4.156 -26.114 1.00 45.69 357 PHE A C 1
ATOM 2898 O O . PHE A 1 357 ? 1.872 4.613 -25.820 1.00 45.69 357 PHE A O 1
ATOM 2905 N N . LEU A 1 358 ? -0.281 4.946 -26.362 1.00 49.19 358 LEU A N 1
ATOM 2906 C CA . LEU A 1 358 ? -0.532 6.328 -25.899 1.00 49.19 358 LEU A CA 1
ATOM 2907 C C . LEU A 1 358 ? 0.455 7.481 -26.189 1.00 49.19 358 LEU A C 1
ATOM 2909 O O . LEU A 1 358 ? 1.659 7.451 -25.916 1.00 49.19 358 LEU A O 1
ATOM 2913 N N . GLY A 1 359 ? -0.140 8.609 -26.597 1.00 45.53 359 GLY A N 1
ATOM 2914 C CA . GLY A 1 359 ? 0.470 9.927 -26.817 1.00 45.53 359 GLY A CA 1
ATOM 2915 C C . GLY A 1 359 ? 0.893 10.688 -25.554 1.00 45.53 359 GLY A C 1
ATOM 2916 O O . GLY A 1 359 ? 0.586 11.865 -25.418 1.00 45.53 359 GLY A O 1
ATOM 2917 N N . PHE A 1 360 ? 1.598 10.035 -24.634 1.00 45.62 360 PHE A N 1
ATOM 2918 C CA . PHE A 1 360 ? 2.294 10.721 -23.544 1.00 45.62 360 PHE A CA 1
ATOM 2919 C C . PHE A 1 360 ? 3.436 11.586 -24.092 1.00 45.62 360 PHE A C 1
ATOM 2921 O O . PHE A 1 360 ? 4.116 11.155 -25.020 1.00 45.62 360 PHE A O 1
ATOM 2928 N N . ASN A 1 361 ? 3.677 12.766 -23.517 1.00 47.53 361 ASN A N 1
ATOM 2929 C CA . ASN A 1 361 ? 4.870 13.575 -23.789 1.00 47.53 361 ASN A CA 1
ATOM 2930 C C . ASN A 1 361 ? 5.965 13.281 -22.750 1.00 47.53 361 ASN A C 1
ATOM 2932 O O . ASN A 1 361 ? 5.676 13.113 -21.568 1.00 47.53 361 ASN A O 1
ATOM 2936 N N . ALA A 1 362 ? 7.237 13.297 -23.168 1.00 44.62 362 ALA A N 1
ATOM 2937 C CA . ALA A 1 362 ? 8.398 13.030 -22.302 1.00 44.62 362 ALA A CA 1
ATOM 2938 C C . ALA A 1 362 ? 8.485 13.942 -21.055 1.00 44.62 362 ALA A C 1
ATOM 2940 O O . ALA A 1 362 ? 9.098 13.577 -20.055 1.00 44.62 362 ALA A O 1
ATOM 2941 N N . ILE A 1 363 ? 7.845 15.115 -21.100 1.00 40.00 363 ILE A N 1
ATOM 2942 C CA . ILE A 1 363 ? 7.812 16.105 -20.013 1.00 40.00 363 ILE A CA 1
ATOM 2943 C C . ILE A 1 363 ? 7.005 15.598 -18.802 1.00 40.00 363 ILE A C 1
ATOM 2945 O O . ILE A 1 363 ? 7.351 15.910 -17.667 1.00 40.00 363 ILE A O 1
ATOM 2949 N N . GLU A 1 364 ? 5.982 14.764 -19.010 1.00 48.31 364 GLU A N 1
ATOM 2950 C CA . GLU A 1 364 ? 5.116 14.251 -17.930 1.00 48.31 364 GLU A CA 1
ATOM 2951 C C . GLU A 1 364 ? 5.759 13.122 -17.114 1.00 48.31 364 GLU A C 1
ATOM 2953 O O . GLU A 1 364 ? 5.355 12.865 -15.984 1.00 48.31 364 GLU A O 1
ATOM 2958 N N . PHE A 1 365 ? 6.789 12.469 -17.657 1.00 44.28 365 PHE A N 1
ATOM 2959 C CA . PHE A 1 365 ? 7.555 11.441 -16.948 1.00 44.28 365 PHE A CA 1
ATOM 2960 C C . PHE A 1 365 ? 8.688 12.020 -16.085 1.00 44.28 365 PHE A C 1
ATOM 2962 O O . PHE A 1 365 ? 9.183 11.329 -15.195 1.00 44.28 365 PHE A O 1
ATOM 2969 N N . TYR A 1 366 ? 9.075 13.282 -16.316 1.00 46.56 366 TYR A N 1
ATOM 2970 C CA . TYR A 1 366 ? 10.243 13.916 -15.700 1.00 46.56 366 TYR A CA 1
ATOM 2971 C C . TYR A 1 366 ? 9.979 15.368 -15.268 1.00 46.56 366 TYR A C 1
ATOM 2973 O O . TYR A 1 366 ? 10.533 16.294 -15.866 1.00 46.56 366 TYR A O 1
ATOM 2981 N N . PRO A 1 367 ? 9.232 15.614 -14.176 1.00 44.81 367 PRO A N 1
ATOM 2982 C CA . PRO A 1 367 ? 9.090 16.972 -13.640 1.00 44.81 367 PRO A CA 1
ATOM 2983 C C . PRO A 1 367 ? 10.442 17.580 -13.212 1.00 44.81 367 PRO A C 1
ATOM 2985 O O . PRO A 1 367 ? 10.616 18.797 -13.233 1.00 44.81 367 PRO A O 1
ATOM 2988 N N . HIS A 1 368 ? 11.442 16.749 -12.893 1.00 40.47 368 HIS A N 1
ATOM 2989 C CA . HIS A 1 368 ? 12.786 17.200 -12.518 1.00 40.47 368 HIS A CA 1
ATOM 2990 C C . HIS A 1 368 ? 13.695 17.570 -13.700 1.00 40.47 368 HIS A C 1
ATOM 2992 O O . HIS A 1 368 ? 14.674 18.283 -13.489 1.00 40.47 368 HIS A O 1
ATOM 2998 N N . ALA A 1 369 ? 13.378 17.180 -14.941 1.00 37.50 369 ALA A N 1
ATOM 2999 C CA . ALA A 1 369 ? 14.183 17.575 -16.104 1.00 37.50 369 ALA A CA 1
ATOM 3000 C C . ALA A 1 369 ? 14.122 19.092 -16.377 1.00 37.50 369 ALA A C 1
ATOM 3002 O O . ALA A 1 369 ? 15.041 19.648 -16.971 1.00 37.50 369 ALA A O 1
ATOM 3003 N N . ALA A 1 370 ? 13.086 19.782 -15.885 1.00 37.66 370 ALA A N 1
ATOM 3004 C CA . ALA A 1 370 ? 12.994 21.241 -15.928 1.00 37.66 370 ALA A CA 1
ATOM 3005 C C . ALA A 1 370 ? 13.945 21.955 -14.941 1.00 37.66 370 ALA A C 1
ATOM 3007 O O . ALA A 1 370 ? 14.130 23.160 -15.056 1.00 37.66 370 ALA A O 1
ATOM 3008 N N . ILE A 1 371 ? 14.549 21.233 -13.989 1.00 36.97 371 ILE A N 1
ATOM 3009 C CA . ILE A 1 371 ? 15.488 21.779 -12.990 1.00 36.97 371 ILE A CA 1
ATOM 3010 C C . ILE A 1 371 ? 16.955 21.619 -13.450 1.00 36.97 371 ILE A C 1
ATOM 3012 O O . ILE A 1 371 ? 17.847 22.250 -12.894 1.00 36.97 371 ILE A O 1
ATOM 3016 N N . ILE A 1 372 ? 17.217 20.820 -14.493 1.00 31.81 372 ILE A N 1
ATOM 3017 C CA . ILE A 1 372 ? 18.566 20.539 -15.032 1.00 31.81 372 ILE 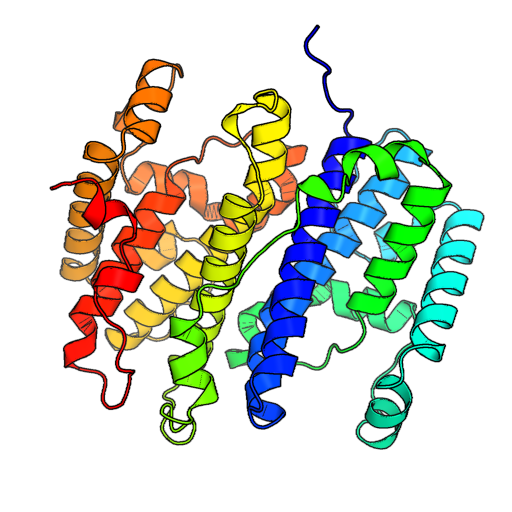A CA 1
ATOM 3018 C C . ILE A 1 372 ? 18.828 21.347 -16.326 1.00 31.81 372 ILE A C 1
ATOM 3020 O O . ILE A 1 372 ? 19.544 20.904 -17.221 1.00 31.81 372 ILE A O 1
ATOM 3024 N N . LYS A 1 373 ? 18.241 22.540 -16.464 1.00 28.91 373 LYS A N 1
ATOM 3025 C CA . LYS A 1 373 ? 18.598 23.491 -17.529 1.00 28.91 373 LYS A CA 1
ATOM 3026 C C . LYS A 1 373 ? 19.006 24.835 -16.964 1.00 28.91 373 LYS A C 1
ATOM 3028 O O . LYS A 1 373 ? 18.258 25.349 -16.105 1.00 28.91 373 LYS A O 1
#

Secondary structure (DSSP, 8-state):
---PPPHHHHHHHHHHHHHHHHHHHHHHHHHT---HHHHHHHHHHHHHHHHHHHHHHHHHHHHHHHS-------HHHHHHTS-HHHHHHHHHHHHHHHHH-TTHHHHHHH-TT---SHHHHHHHHHHHHHHHHTHHHH------HHHHHHHHHHHHHHH-TTHHHHT-GGG------SHHHHHHHTT-S-GGG--THHHHHHHHHHHHHHHHHHHHH--TTTS-HHHHHHHHHHHHHHHHHHHHHHHHHHHHHTTS---SS--HHHHHHHS-HHHHHHHHHHHHHHHHH-HHHHHHHHHSS--GGGGSHHHHHHHHTTHHHHGGGTTTS------HHHHHHHHHHHHHHGGGG-TT-----HHHH-GGGGG--

Foldseek 3Di:
DAPDDDLLLLLLLLLVLLQVLLVVLLVLLVVQPDDVVVSVLSNLSSLLSLLLSLQSLLQSQLCVVPVDGDPDSQLVVSLVSHPPVLNVQLQVQLVVLCVVDPCNVVCCVVPVPDDSHPVSLSVCSSCSVVCSLCCLPPNDDHDRSSSSSVSSSVVVCVVPVCSVVVVDCVLDDDDDPCDVSCCSSVCLFPVPPDDSLPSLQVLLCSLQSSLVVLVVSDPLVPHDPSSNQSSCLSSQLSLLSSLLSLLLSQLVLVVHHSDDDRQSLVSLVSHDPVLNVQLQVQLVVLCVVDVVNVVCCVVDPDHVVCLRPNNLSVLCRCVNVCSSCCSVPPGDHPSSVSSSLSSVVSVVVSCVPDPSPDDDDPCVSPVPVVVVD

Sequence (373 aa):
MNANISDDEALFLNAELFRDAAQVIFLRARATNVHPVAALKFFNVGIMNEAIAIELYLKCLIYMNSNTHYGKHEYPKLFKRLSEEHQHKVTLYYEQFLNENPIIPIIKKDHPTIDFSLPAILNDCKDAFQKHRYEHEYGSSNYTLSDFARALHKLILELKTHFSKILSPETCTVTPDAVFLRHLANGQLVVSDLTETAPIFYNAMCFSYTSDLLLGRQKFSDSPDEVKWHLCLPVICNHAFAIELFLKMIITLEGNGPGLGHDLEFLFNLLNENTRLKITEYYDELIKANPRTLKIGSTTSIPLSDYKLPTVLHAARGSVVSYRYVHENRMQIYALLDFLFAIKRILWEMKHDLPGFLGFNAIEFYPHAAIIK